Protein AF-0000000080630947 (afdb_homodimer)

Organism: NCBI:txid1064539

Structure (mmCIF, N/CA/C/O backbone):
data_AF-0000000080630947-model_v1
#
loop_
_entity.id
_entity.type
_entity.pdbx_description
1 polymer 'Anti-sigma factor antagonist'
#
loop_
_atom_site.group_PDB
_atom_site.id
_atom_site.type_symbol
_atom_site.label_atom_id
_atom_site.label_alt_id
_atom_site.label_comp_id
_atom_site.label_asym_id
_atom_site.label_entity_id
_atom_site.label_seq_id
_atom_site.pdbx_PDB_ins_code
_atom_site.Cartn_x
_atom_site.Cartn_y
_atom_site.Cartn_z
_atom_site.occupancy
_atom_site.B_iso_or_equiv
_atom_site.auth_seq_id
_atom_site.auth_comp_id
_atom_site.auth_asym_id
_atom_site.auth_atom_id
_atom_site.pdbx_PDB_model_num
ATOM 1 N N . MET A 1 1 ? 9.281 -3.395 -15.312 1 88.25 1 MET A N 1
ATOM 2 C CA . MET A 1 1 ? 9.695 -4.449 -14.391 1 88.25 1 MET A CA 1
ATOM 3 C C . MET A 1 1 ? 9.789 -5.793 -15.102 1 88.25 1 MET A C 1
ATOM 5 O O . MET A 1 1 ? 8.938 -6.117 -15.938 1 88.25 1 MET A O 1
ATOM 9 N N . ASP A 1 2 ? 10.969 -6.527 -14.93 1 93.5 2 ASP A N 1
ATOM 10 C CA . ASP A 1 2 ? 11.102 -7.902 -15.398 1 93.5 2 ASP A CA 1
ATOM 11 C C . ASP A 1 2 ? 11.18 -8.875 -14.219 1 93.5 2 ASP A C 1
ATOM 13 O O . ASP A 1 2 ? 11.453 -8.469 -13.086 1 93.5 2 ASP A O 1
ATOM 17 N N . TYR A 1 3 ? 10.828 -10.039 -14.508 1 95.62 3 TYR A N 1
ATOM 18 C CA . TYR A 1 3 ? 10.906 -11 -13.406 1 95.62 3 TYR A CA 1
ATOM 19 C C . TYR A 1 3 ? 11.219 -12.398 -13.93 1 95.62 3 TYR A C 1
ATOM 21 O O . TYR A 1 3 ? 10.977 -12.703 -15.102 1 95.62 3 TYR A O 1
ATOM 29 N N . GLY A 1 4 ? 11.883 -13.211 -13.156 1 95.25 4 GLY A N 1
ATOM 30 C CA . GLY A 1 4 ? 12.133 -14.633 -13.359 1 95.25 4 GLY A CA 1
ATOM 31 C C . GLY A 1 4 ? 11.633 -15.492 -12.219 1 95.25 4 GLY A C 1
ATOM 32 O O . GLY A 1 4 ? 11.703 -15.094 -11.055 1 95.25 4 GLY A O 1
ATOM 33 N N . ILE A 1 5 ? 11.125 -16.703 -12.586 1 93.75 5 ILE A N 1
ATOM 34 C CA . ILE A 1 5 ? 10.57 -17.578 -11.57 1 93.75 5 ILE A CA 1
ATOM 35 C C . ILE A 1 5 ? 11.406 -18.859 -11.477 1 93.75 5 ILE A C 1
ATOM 37 O O . ILE A 1 5 ? 11.758 -19.453 -12.5 1 93.75 5 ILE A O 1
ATOM 41 N N . GLU A 1 6 ? 11.773 -19.141 -10.32 1 93.31 6 GLU A N 1
ATOM 42 C CA . GLU A 1 6 ? 12.477 -20.375 -10.023 1 93.31 6 GLU A CA 1
ATOM 43 C C . GLU A 1 6 ? 11.766 -21.172 -8.922 1 93.31 6 GLU A C 1
ATOM 45 O O . GLU A 1 6 ? 11.57 -20.672 -7.812 1 93.31 6 GLU A O 1
ATOM 50 N N . ASP A 1 7 ? 11.352 -22.344 -9.297 1 89.69 7 ASP A N 1
ATOM 51 C CA . ASP A 1 7 ? 10.742 -23.219 -8.297 1 89.69 7 ASP A CA 1
ATOM 52 C C . ASP A 1 7 ? 11.805 -23.984 -7.52 1 89.69 7 ASP A C 1
ATOM 54 O O . ASP A 1 7 ? 12.664 -24.641 -8.109 1 89.69 7 ASP A O 1
ATOM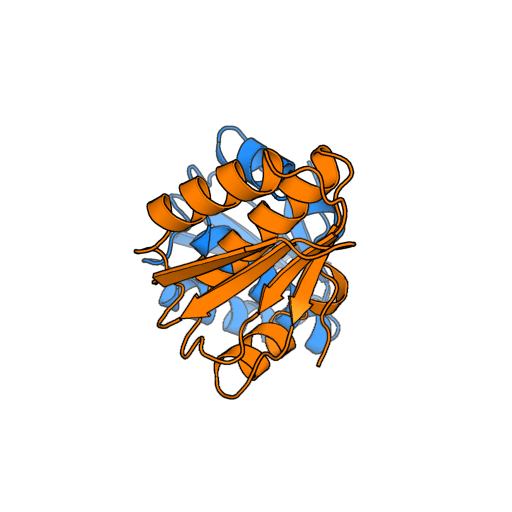 58 N N . LYS A 1 8 ? 11.781 -23.75 -6.238 1 86.69 8 LYS A N 1
ATOM 59 C CA . LYS A 1 8 ? 12.664 -24.5 -5.359 1 86.69 8 LYS A CA 1
ATOM 60 C C . LYS A 1 8 ? 11.891 -25.547 -4.559 1 86.69 8 LYS A C 1
ATOM 62 O O . LYS A 1 8 ? 10.68 -25.688 -4.727 1 86.69 8 LYS A O 1
ATOM 67 N N . GLU A 1 9 ? 12.531 -26.344 -3.857 1 81.25 9 GLU A N 1
ATOM 68 C CA . GLU A 1 9 ? 11.898 -27.453 -3.168 1 81.25 9 GLU A CA 1
ATOM 69 C C . GLU A 1 9 ? 10.797 -26.984 -2.229 1 81.25 9 GLU A C 1
ATOM 71 O O . GLU A 1 9 ? 9.672 -27.484 -2.275 1 81.25 9 GLU A O 1
ATOM 76 N N . GLN A 1 10 ? 11.078 -26.031 -1.495 1 88.12 10 GLN A N 1
ATOM 77 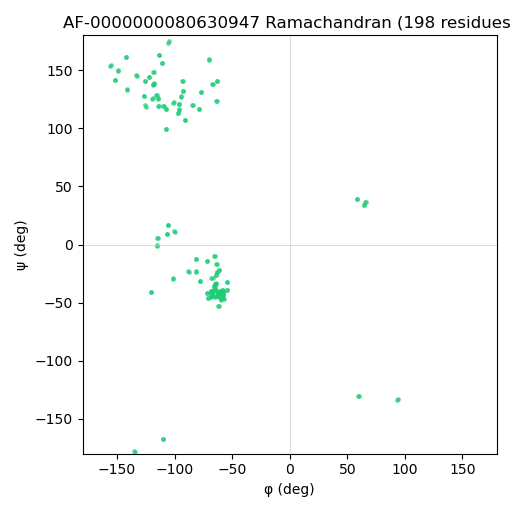C CA . GLN A 1 10 ? 10.125 -25.672 -0.455 1 88.12 10 GLN A CA 1
ATOM 78 C C . GLN A 1 10 ? 9.555 -24.281 -0.698 1 88.12 10 GLN A C 1
ATOM 80 O O . GLN A 1 10 ? 8.656 -23.828 0.021 1 88.12 10 GLN A O 1
ATOM 85 N N . GLU A 1 11 ? 10.047 -23.641 -1.808 1 94.31 11 GLU A N 1
ATOM 86 C CA . GLU A 1 11 ? 9.555 -22.297 -2.055 1 94.31 11 GLU A CA 1
ATOM 87 C C . GLU A 1 11 ? 9.672 -21.922 -3.531 1 94.31 11 GLU A C 1
ATOM 89 O O . GLU A 1 11 ? 10.43 -22.562 -4.273 1 94.31 11 GLU A O 1
ATOM 94 N N . THR A 1 12 ? 8.875 -21.047 -4.02 1 95.69 12 THR A N 1
ATOM 95 C CA . THR A 1 12 ? 9.016 -20.422 -5.332 1 95.69 12 THR A CA 1
ATOM 96 C C . THR A 1 12 ? 9.711 -19.078 -5.219 1 95.69 12 THR A C 1
ATOM 98 O O . THR A 1 12 ? 9.289 -18.219 -4.445 1 95.69 12 THR A O 1
ATOM 101 N N . LEU A 1 13 ? 10.805 -19 -5.906 1 96.62 13 LEU A N 1
ATOM 102 C CA . LEU A 1 13 ? 11.602 -17.766 -5.898 1 96.62 13 LEU A CA 1
ATOM 103 C C . LEU A 1 13 ? 11.344 -16.953 -7.164 1 96.62 13 LEU A C 1
ATOM 105 O O . LEU A 1 13 ? 11.523 -17.453 -8.273 1 96.62 13 LEU A O 1
ATOM 109 N N . VAL A 1 14 ? 10.898 -15.703 -6.949 1 96.88 14 VAL A N 1
ATOM 110 C CA . VAL A 1 14 ? 10.688 -14.789 -8.062 1 96.88 14 VAL A CA 1
ATOM 111 C C . VAL A 1 14 ? 11.672 -13.625 -7.973 1 96.88 14 VAL A C 1
ATOM 113 O O . VAL A 1 14 ? 11.641 -12.852 -7.004 1 96.88 14 VAL A O 1
ATOM 116 N N . ARG A 1 15 ? 12.484 -13.508 -8.984 1 97.06 15 ARG A N 1
ATOM 117 C CA . ARG A 1 15 ? 13.453 -12.414 -8.992 1 97.06 15 ARG A CA 1
ATOM 118 C C . ARG A 1 15 ? 12.93 -11.227 -9.781 1 97.06 15 ARG A C 1
ATOM 120 O O . ARG A 1 15 ? 12.695 -11.328 -10.992 1 97.06 15 ARG A O 1
ATOM 127 N N . LEU A 1 16 ? 12.75 -10.086 -9.031 1 97.44 16 LEU A N 1
ATOM 128 C CA . LEU A 1 16 ? 12.297 -8.859 -9.688 1 97.44 16 LEU A CA 1
ATOM 129 C C . LEU A 1 16 ? 13.484 -7.988 -10.086 1 97.44 16 LEU A C 1
ATOM 131 O O . LEU A 1 16 ? 14.445 -7.859 -9.328 1 97.44 16 LEU A O 1
ATOM 135 N N . ARG A 1 17 ? 13.352 -7.398 -11.273 1 96.94 17 ARG A N 1
ATOM 136 C CA . ARG A 1 17 ? 14.406 -6.52 -11.773 1 96.94 17 ARG A CA 1
ATOM 137 C C . ARG A 1 17 ? 13.82 -5.219 -12.312 1 96.94 17 ARG A C 1
ATOM 139 O O . ARG A 1 17 ? 12.719 -5.203 -12.852 1 96.94 17 ARG A O 1
ATOM 146 N N . GLY A 1 18 ? 14.578 -4.168 -12.109 1 97.12 18 GLY A N 1
ATOM 147 C CA . GLY A 1 18 ? 14.172 -2.883 -12.664 1 97.12 18 GLY A CA 1
ATOM 148 C C . GLY A 1 18 ? 13.383 -2.033 -11.68 1 97.12 18 GLY A C 1
ATOM 149 O O . GLY A 1 18 ? 13.828 -1.794 -10.562 1 97.12 18 GLY A O 1
ATOM 150 N N . ARG A 1 19 ? 12.258 -1.482 -12.203 1 97.06 19 ARG A N 1
ATOM 151 C CA . ARG A 1 19 ? 11.438 -0.572 -11.406 1 97.06 19 ARG A CA 1
ATOM 152 C C . ARG A 1 19 ? 10.031 -1.119 -11.219 1 97.06 19 ARG A C 1
ATOM 154 O O . ARG A 1 19 ? 9.453 -1.698 -12.148 1 97.06 19 ARG A O 1
ATOM 161 N N . LEU A 1 20 ? 9.477 -1.001 -10.031 1 97.06 20 LEU A N 1
ATOM 162 C CA . LEU A 1 20 ? 8.102 -1.387 -9.734 1 97.06 20 LEU A CA 1
ATOM 163 C C . LEU A 1 20 ? 7.227 -0.157 -9.531 1 97.06 20 LEU A C 1
ATOM 165 O O . LEU A 1 20 ? 7.254 0.458 -8.461 1 97.06 20 LEU A O 1
ATOM 169 N N . THR A 1 21 ? 6.496 0.206 -10.562 1 94.75 21 THR A N 1
ATOM 170 C CA . THR A 1 21 ? 5.664 1.403 -10.594 1 94.75 21 THR A CA 1
ATOM 171 C C . THR A 1 21 ? 4.285 1.088 -11.172 1 94.75 21 THR A C 1
ATOM 173 O O . THR A 1 21 ? 3.99 -0.065 -11.492 1 94.75 21 THR A O 1
ATOM 176 N N . PHE A 1 22 ? 3.482 2.043 -11.281 1 91.19 22 PHE A N 1
ATOM 177 C CA . PHE A 1 22 ? 2.141 1.888 -11.836 1 91.19 22 PHE A CA 1
ATOM 178 C C . PHE A 1 22 ? 2.193 1.25 -13.219 1 91.19 22 PHE A C 1
ATOM 180 O O . PHE A 1 22 ? 1.301 0.486 -13.586 1 91.19 22 PHE A O 1
ATOM 187 N N . ASN A 1 23 ? 3.275 1.562 -13.938 1 92.62 23 ASN A N 1
ATOM 188 C CA . ASN A 1 23 ? 3.418 1.049 -15.297 1 92.62 23 ASN A CA 1
ATOM 189 C C . ASN A 1 23 ? 3.557 -0.471 -15.305 1 92.62 23 ASN A C 1
ATOM 191 O O . ASN A 1 23 ? 3.422 -1.102 -16.359 1 92.62 23 ASN A O 1
ATOM 195 N N . ASP A 1 24 ? 3.734 -1.099 -14.18 1 94.69 24 ASP A N 1
ATOM 196 C CA . ASP A 1 24 ? 3.994 -2.533 -14.094 1 94.69 24 ASP A CA 1
ATOM 197 C C . ASP A 1 24 ? 2.766 -3.281 -13.578 1 94.69 24 ASP A C 1
ATOM 199 O O . ASP A 1 24 ? 2.838 -4.477 -13.289 1 94.69 24 ASP A O 1
ATOM 203 N N . HIS A 1 25 ? 1.708 -2.637 -13.477 1 91.38 25 HIS A N 1
ATOM 204 C CA . HIS A 1 25 ? 0.514 -3.199 -12.859 1 91.38 25 HIS A CA 1
ATOM 205 C C . HIS A 1 25 ? 0.063 -4.465 -13.578 1 91.38 25 HIS A C 1
ATOM 207 O O . HIS A 1 25 ? -0.289 -5.457 -12.938 1 91.38 25 HIS A O 1
ATOM 213 N N . ALA A 1 26 ? 0.064 -4.453 -14.883 1 92.81 26 ALA A N 1
ATOM 214 C CA . ALA A 1 26 ? -0.367 -5.625 -15.648 1 92.81 26 ALA A CA 1
ATOM 215 C C . ALA A 1 26 ? 0.613 -6.781 -15.477 1 92.81 26 ALA A C 1
ATOM 217 O O . ALA A 1 26 ? 0.202 -7.93 -15.297 1 92.81 26 ALA A O 1
ATOM 218 N N . LYS A 1 27 ? 1.831 -6.488 -15.516 1 94.12 27 LYS A N 1
ATOM 219 C CA . LYS A 1 27 ? 2.861 -7.508 -15.344 1 94.12 27 LYS A CA 1
ATOM 220 C C . LYS A 1 27 ? 2.811 -8.125 -13.945 1 94.12 27 LYS A C 1
ATOM 222 O O . LYS A 1 27 ? 2.988 -9.328 -13.789 1 94.12 27 LYS A O 1
ATOM 227 N N . LEU A 1 28 ? 2.57 -7.312 -12.992 1 92.25 28 LEU A N 1
ATOM 228 C CA . LEU A 1 28 ? 2.496 -7.812 -11.617 1 92.25 28 LEU A CA 1
ATOM 229 C C . LEU A 1 28 ? 1.282 -8.719 -11.438 1 92.25 28 LEU A C 1
ATOM 231 O O . LEU A 1 28 ? 1.363 -9.742 -10.758 1 92.25 28 LEU A O 1
ATOM 235 N N . ARG A 1 29 ? 0.243 -8.312 -12.039 1 91.62 29 ARG A N 1
ATOM 236 C CA . ARG A 1 29 ? -0.949 -9.156 -11.984 1 91.62 29 ARG A CA 1
ATOM 237 C C . ARG A 1 29 ? -0.684 -10.523 -12.586 1 91.62 29 ARG A C 1
ATOM 239 O O . ARG A 1 29 ? -1.1 -11.547 -12.031 1 91.62 29 ARG A O 1
ATOM 246 N N . ALA A 1 30 ? -0.067 -10.516 -13.742 1 94.12 30 ALA A N 1
ATOM 247 C CA . ALA A 1 30 ? 0.307 -11.773 -14.367 1 94.12 30 ALA A CA 1
ATOM 248 C C . ALA A 1 30 ? 1.218 -12.594 -13.461 1 94.12 30 ALA A C 1
ATOM 250 O O . ALA A 1 30 ? 1.047 -13.812 -13.328 1 94.12 30 ALA A O 1
ATOM 251 N N . LEU A 1 31 ? 2.115 -11.984 -12.781 1 94.06 31 LEU A N 1
ATOM 252 C CA . LEU A 1 31 ? 3.035 -12.641 -11.859 1 94.06 31 LEU A CA 1
ATOM 253 C C . LEU A 1 31 ? 2.283 -13.242 -10.68 1 94.06 31 LEU A C 1
ATOM 255 O O . LEU A 1 31 ? 2.537 -14.391 -10.305 1 94.06 31 LEU A O 1
ATOM 259 N N . ILE A 1 32 ? 1.393 -12.516 -10.148 1 94 32 ILE A N 1
ATOM 260 C CA . ILE A 1 32 ? 0.604 -12.992 -9.016 1 94 32 ILE A CA 1
ATOM 261 C C . ILE A 1 32 ? -0.179 -14.242 -9.422 1 94 32 ILE A C 1
ATOM 263 O O . ILE A 1 32 ? -0.235 -15.219 -8.672 1 94 32 ILE A O 1
ATOM 267 N N . ARG A 1 33 ? -0.721 -14.164 -10.586 1 94.06 33 ARG A N 1
ATOM 268 C CA . ARG A 1 33 ? -1.461 -15.32 -11.078 1 94.06 33 ARG A CA 1
ATOM 269 C C . ARG A 1 33 ? -0.561 -16.547 -11.172 1 94.06 33 ARG A C 1
ATOM 271 O O . ARG A 1 33 ? -0.958 -17.656 -10.781 1 94.06 33 ARG A O 1
ATOM 278 N N . GLU A 1 34 ? 0.59 -16.359 -11.695 1 94 34 GLU A N 1
ATOM 279 C CA . GLU A 1 34 ? 1.552 -17.453 -11.805 1 94 34 GLU A CA 1
ATOM 280 C C . GLU A 1 34 ? 1.94 -17.984 -10.43 1 94 34 GLU A C 1
ATOM 282 O O . GLU A 1 34 ? 2.047 -19.203 -10.242 1 94 34 GLU A O 1
ATOM 287 N N . MET A 1 35 ? 2.133 -17.141 -9.484 1 93.12 35 MET A N 1
ATOM 288 C CA . MET A 1 35 ? 2.5 -17.531 -8.125 1 93.12 35 MET A CA 1
ATOM 289 C C . MET A 1 35 ? 1.383 -18.328 -7.465 1 93.12 35 MET A C 1
ATOM 291 O O . MET A 1 35 ? 1.647 -19.266 -6.703 1 93.12 35 MET A O 1
ATOM 295 N N . LEU A 1 36 ? 0.206 -17.953 -7.758 1 93.38 36 LEU A N 1
ATOM 296 C CA . LEU A 1 36 ? -0.95 -18.641 -7.191 1 93.38 36 LEU A CA 1
ATOM 297 C C . LEU A 1 36 ? -1.07 -20.047 -7.746 1 93.38 36 LEU A C 1
ATOM 299 O O . LEU A 1 36 ? -1.574 -20.953 -7.066 1 93.38 36 LEU A O 1
ATOM 303 N N . GLN A 1 37 ? -0.593 -20.203 -8.945 1 92.12 37 GLN A N 1
ATOM 304 C CA . GLN A 1 37 ? -0.72 -21.5 -9.617 1 92.12 37 GLN A CA 1
ATOM 305 C C . GLN A 1 37 ? 0.368 -22.469 -9.164 1 92.12 37 GLN A C 1
ATOM 307 O O . GLN A 1 37 ? 0.21 -23.688 -9.281 1 92.12 37 GLN A O 1
ATOM 312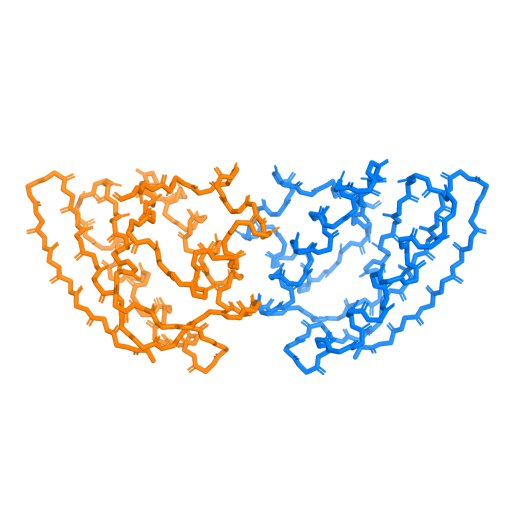 N N . ASN A 1 38 ? 1.44 -21.906 -8.68 1 89.56 38 ASN A N 1
ATOM 313 C CA . ASN A 1 38 ? 2.527 -22.766 -8.219 1 89.56 38 ASN A CA 1
ATOM 314 C C . ASN A 1 38 ? 2.15 -23.5 -6.945 1 89.56 38 ASN A C 1
ATOM 316 O O . ASN A 1 38 ? 1.263 -23.078 -6.207 1 89.56 38 ASN A O 1
ATOM 320 N N . LYS A 1 39 ? 2.803 -24.609 -6.598 1 87.88 39 LYS A N 1
ATOM 321 C CA . LYS A 1 39 ? 2.4 -25.484 -5.5 1 87.88 39 LYS A CA 1
ATOM 322 C C . LYS A 1 39 ? 3.025 -25.031 -4.184 1 87.88 39 LYS A C 1
ATOM 324 O O . LYS A 1 39 ? 2.49 -25.312 -3.107 1 87.88 39 LYS A O 1
ATOM 329 N N . ALA A 1 40 ? 4.062 -24.344 -4.285 1 92.81 40 ALA A N 1
ATOM 330 C CA . ALA A 1 40 ? 4.793 -23.984 -3.074 1 92.81 40 ALA A CA 1
ATOM 331 C C . ALA A 1 40 ? 3.979 -23.016 -2.211 1 92.81 40 ALA A C 1
ATOM 333 O O . ALA A 1 40 ? 3.33 -22.109 -2.727 1 92.81 40 ALA A O 1
ATOM 334 N N . LYS A 1 41 ? 3.973 -23.188 -0.975 1 94.75 41 LYS A N 1
ATOM 335 C CA . LYS A 1 41 ? 3.264 -22.328 -0.039 1 94.75 41 LYS A CA 1
ATOM 336 C C . LYS A 1 41 ? 4.031 -21.031 0.203 1 94.75 41 LYS A C 1
ATOM 338 O O . LYS A 1 41 ? 3.43 -19.969 0.401 1 94.75 41 LYS A O 1
ATOM 343 N N . ARG A 1 42 ? 5.289 -21.219 0.106 1 96.81 42 ARG A N 1
ATOM 344 C CA . ARG A 1 42 ? 6.156 -20.078 0.339 1 96.81 42 ARG A CA 1
ATOM 345 C C . ARG A 1 42 ? 6.57 -19.422 -0.978 1 96.81 42 ARG A C 1
ATOM 347 O O . ARG A 1 42 ? 7.27 -20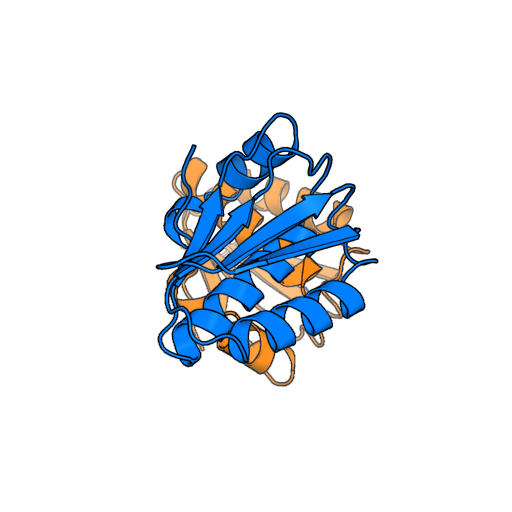.047 -1.785 1 96.81 42 ARG A O 1
ATOM 354 N N . GLN A 1 43 ? 6.086 -18.188 -1.191 1 97.12 43 GLN A N 1
ATOM 355 C CA . GLN A 1 43 ? 6.41 -17.406 -2.379 1 97.12 43 GLN A CA 1
ATOM 356 C C . GLN A 1 43 ? 7.363 -16.266 -2.041 1 97.12 43 GLN A C 1
ATOM 358 O O . GLN A 1 43 ? 6.996 -15.328 -1.331 1 97.12 43 GLN A O 1
ATOM 363 N N . VAL A 1 44 ? 8.594 -16.344 -2.652 1 97.44 44 VAL A N 1
ATOM 364 C CA . VAL A 1 44 ? 9.633 -15.375 -2.301 1 97.44 44 VAL A CA 1
ATOM 365 C C . VAL A 1 44 ? 9.867 -14.422 -3.471 1 97.44 44 VAL A C 1
ATOM 367 O O . VAL A 1 44 ? 10.156 -14.859 -4.59 1 97.44 44 VAL A O 1
ATOM 370 N N . LEU A 1 45 ? 9.625 -13.133 -3.186 1 97.81 45 LEU A N 1
ATOM 371 C CA . LEU A 1 45 ? 10.055 -12.102 -4.121 1 97.81 45 LEU A CA 1
ATOM 372 C C . LEU A 1 45 ? 11.453 -11.602 -3.783 1 97.81 45 LEU A C 1
ATOM 374 O O . LEU A 1 45 ? 11.648 -10.93 -2.768 1 97.81 45 LEU A O 1
ATOM 378 N N . ASP A 1 46 ? 12.375 -12.023 -4.633 1 97.94 46 ASP A N 1
ATOM 379 C CA . ASP A 1 46 ? 13.734 -11.523 -4.496 1 97.94 46 ASP A CA 1
ATOM 380 C C . ASP A 1 46 ? 13.875 -10.125 -5.082 1 97.94 46 ASP A C 1
ATOM 382 O O . ASP A 1 46 ? 13.742 -9.938 -6.293 1 97.94 46 ASP A O 1
ATOM 386 N N . LEU A 1 47 ? 14.211 -9.094 -4.219 1 98.12 47 LEU A N 1
ATOM 387 C CA . LEU A 1 47 ? 14.242 -7.688 -4.613 1 98.12 47 LEU A CA 1
ATOM 388 C C . LEU A 1 47 ? 15.68 -7.195 -4.762 1 98.12 47 LEU A C 1
ATOM 390 O O . LEU A 1 47 ? 15.93 -5.988 -4.797 1 98.12 47 LEU A O 1
ATOM 394 N N . SER A 1 48 ? 16.625 -8.133 -4.859 1 97.25 48 SER A N 1
ATOM 395 C CA . SER A 1 48 ? 18.047 -7.793 -4.867 1 97.25 48 SER A CA 1
ATOM 396 C C . SER A 1 48 ? 18.406 -6.965 -6.098 1 97.25 48 SER A C 1
ATOM 398 O O . SER A 1 48 ? 19.359 -6.18 -6.066 1 97.25 48 SER A O 1
ATOM 400 N N . THR A 1 49 ? 17.656 -7.125 -7.152 1 97.06 49 THR A N 1
ATOM 401 C CA . THR A 1 49 ? 18 -6.441 -8.398 1 97.06 49 THR A CA 1
ATOM 402 C C . THR A 1 49 ? 16.922 -5.414 -8.758 1 97.06 49 THR A C 1
ATOM 404 O O . THR A 1 49 ? 16.906 -4.883 -9.867 1 97.06 49 THR A O 1
ATOM 407 N N . LEU A 1 50 ? 15.945 -5.238 -7.859 1 97.75 50 LEU A N 1
ATOM 408 C CA . LEU A 1 50 ? 14.969 -4.168 -8.047 1 97.75 50 LEU A CA 1
ATOM 409 C C . LEU A 1 50 ? 15.57 -2.814 -7.68 1 97.75 50 LEU A C 1
ATOM 411 O O . LEU A 1 50 ? 16.125 -2.65 -6.59 1 97.75 50 LEU A O 1
ATOM 415 N N . GLU A 1 51 ? 15.422 -1.844 -8.516 1 97.75 51 GLU A N 1
ATOM 416 C CA . GLU A 1 51 ? 16.141 -0.583 -8.367 1 97.75 51 GLU A CA 1
ATOM 417 C C . GLU A 1 51 ? 15.25 0.501 -7.777 1 97.75 51 GLU A C 1
ATOM 419 O O . GLU A 1 51 ? 15.734 1.452 -7.164 1 97.75 51 GLU A O 1
ATOM 424 N N . PHE A 1 52 ? 14 0.326 -8.078 1 97.62 52 PHE A N 1
ATOM 425 C CA . PHE A 1 52 ? 13.109 1.415 -7.699 1 97.62 52 PHE A CA 1
ATOM 426 C C . PHE A 1 52 ? 11.703 0.896 -7.43 1 97.62 52 PHE A C 1
ATOM 428 O O . PHE A 1 52 ? 11.234 -0.011 -8.117 1 97.62 52 PHE A O 1
ATOM 435 N N . VAL A 1 53 ? 10.992 1.487 -6.344 1 97.06 53 VAL A N 1
ATOM 436 C CA . VAL A 1 53 ? 9.586 1.245 -6.047 1 97.06 53 VAL A CA 1
ATOM 437 C C . VAL A 1 53 ? 8.93 2.541 -5.586 1 97.06 53 VAL A C 1
ATOM 439 O O . VAL A 1 53 ? 9.516 3.312 -4.824 1 97.06 53 VAL A O 1
ATOM 442 N N . ASP A 1 54 ? 7.77 2.863 -6.121 1 94.5 54 ASP A N 1
ATOM 443 C CA . ASP A 1 54 ? 7.016 4.027 -5.668 1 94.5 54 ASP A CA 1
ATOM 444 C C . ASP A 1 54 ? 5.754 3.604 -4.918 1 94.5 54 ASP A C 1
ATOM 446 O O . ASP A 1 54 ? 5.648 2.463 -4.461 1 94.5 54 ASP A O 1
ATOM 450 N N . SER A 1 55 ? 4.914 4.5 -4.691 1 93.25 55 SER A N 1
ATOM 451 C CA . SER A 1 55 ? 3.695 4.203 -3.947 1 93.25 55 SER A CA 1
ATOM 452 C C . SER A 1 55 ? 2.859 3.141 -4.652 1 93.25 55 SER A C 1
ATOM 454 O O . SER A 1 55 ? 2.234 2.303 -4 1 93.25 55 SER A O 1
ATOM 456 N N . ALA A 1 56 ? 2.779 3.225 -5.988 1 94.25 56 ALA A N 1
ATOM 457 C CA . ALA A 1 56 ? 2.059 2.193 -6.73 1 94.25 56 ALA A CA 1
ATOM 458 C C . ALA A 1 56 ? 2.654 0.812 -6.469 1 94.25 56 ALA A C 1
ATOM 460 O O . ALA A 1 56 ? 1.921 -0.161 -6.277 1 94.25 56 ALA A O 1
ATOM 461 N N . GLY A 1 57 ? 3.982 0.76 -6.457 1 96.31 57 GLY A N 1
ATOM 462 C CA . GLY A 1 57 ? 4.668 -0.488 -6.16 1 96.31 57 GLY A CA 1
ATOM 463 C C . GLY A 1 57 ? 4.332 -1.042 -4.789 1 96.31 57 GLY A C 1
ATOM 464 O O . GLY A 1 57 ? 4.09 -2.242 -4.641 1 96.31 57 GLY A O 1
ATOM 465 N N . ILE A 1 58 ? 4.262 -0.197 -3.869 1 95.62 58 ILE A N 1
ATOM 466 C CA . ILE A 1 58 ? 3.898 -0.589 -2.512 1 95.62 58 ILE A CA 1
ATOM 467 C C . ILE A 1 58 ? 2.488 -1.177 -2.506 1 95.62 58 ILE A C 1
ATOM 469 O O . ILE A 1 58 ? 2.26 -2.254 -1.952 1 95.62 58 ILE A O 1
ATOM 473 N N . GLY A 1 59 ? 1.6 -0.443 -3.049 1 95.5 59 GLY A N 1
ATOM 474 C CA . GLY A 1 59 ? 0.233 -0.931 -3.148 1 95.5 59 GLY A CA 1
ATOM 475 C C . GLY A 1 59 ? 0.129 -2.277 -3.842 1 95.5 59 GLY A C 1
ATOM 476 O O . GLY A 1 59 ? -0.638 -3.143 -3.414 1 95.5 59 GLY A O 1
ATOM 477 N N . MET A 1 60 ? 0.898 -2.475 -4.844 1 94.69 60 MET A N 1
ATOM 478 C CA . MET A 1 60 ? 0.893 -3.725 -5.598 1 94.69 60 MET A CA 1
ATOM 479 C C . MET A 1 60 ? 1.444 -4.871 -4.758 1 94.69 60 MET A C 1
ATOM 481 O O . MET A 1 60 ? 0.906 -5.98 -4.785 1 94.69 60 MET A O 1
ATOM 485 N N . LEU A 1 61 ? 2.494 -4.621 -3.979 1 96.25 61 LEU A N 1
ATOM 486 C CA . LEU A 1 61 ? 3.062 -5.641 -3.105 1 96.25 61 LEU A CA 1
ATOM 487 C C . LEU A 1 61 ? 2.072 -6.035 -2.014 1 96.25 61 LEU A C 1
ATOM 489 O O . LEU A 1 61 ? 1.987 -7.207 -1.643 1 96.25 61 LEU A O 1
ATOM 493 N N . LEU A 1 62 ? 1.361 -5.066 -1.598 1 94.31 62 LEU A N 1
ATOM 494 C CA . LEU A 1 62 ? 0.343 -5.332 -0.588 1 94.31 62 LEU A CA 1
ATOM 495 C C . LEU A 1 62 ? -0.773 -6.203 -1.158 1 94.31 62 LEU A C 1
ATOM 497 O O . LEU A 1 62 ? -1.236 -7.137 -0.5 1 94.31 62 LEU A O 1
ATOM 501 N N . ILE A 1 63 ? -1.188 -5.91 -2.277 1 92.5 63 ILE A N 1
ATOM 502 C CA . ILE A 1 63 ? -2.221 -6.695 -2.941 1 92.5 63 ILE A CA 1
ATOM 503 C C . ILE A 1 63 ? -1.716 -8.117 -3.18 1 92.5 63 ILE A C 1
ATOM 505 O O . ILE A 1 63 ? -2.439 -9.086 -2.947 1 92.5 63 ILE A O 1
ATOM 509 N N . ALA A 1 64 ? -0.514 -8.234 -3.598 1 95.31 64 ALA A N 1
ATOM 510 C CA . ALA A 1 64 ? 0.09 -9.547 -3.787 1 95.31 64 ALA A CA 1
ATOM 511 C C . ALA A 1 64 ? 0.08 -10.352 -2.488 1 95.31 64 ALA A C 1
ATOM 513 O O . ALA A 1 64 ? -0.253 -11.539 -2.488 1 95.31 64 ALA A O 1
ATOM 514 N N . ARG A 1 65 ? 0.468 -9.695 -1.456 1 95.88 65 ARG A N 1
ATOM 515 C CA . ARG A 1 65 ? 0.474 -10.352 -0.15 1 95.88 65 ARG A CA 1
ATOM 516 C C . ARG A 1 65 ? -0.917 -10.852 0.216 1 95.88 65 ARG A C 1
ATOM 518 O O . ARG A 1 65 ? -1.07 -11.984 0.682 1 95.88 65 ARG A O 1
ATOM 525 N N . GLU A 1 66 ? -1.898 -10.086 -0.065 1 93.69 66 GLU A N 1
ATOM 526 C CA . GLU A 1 66 ? -3.264 -10.445 0.3 1 93.69 66 GLU A CA 1
ATOM 527 C C . GLU A 1 66 ? -3.779 -11.594 -0.566 1 93.69 66 GLU A C 1
ATOM 529 O O . GLU A 1 66 ? -4.449 -12.5 -0.069 1 93.69 66 GLU A O 1
ATOM 534 N N . GLU A 1 67 ? -3.488 -11.516 -1.768 1 93.25 67 GLU A N 1
ATOM 535 C CA . GLU A 1 67 ? -3.887 -12.594 -2.662 1 93.25 67 GLU A CA 1
ATOM 536 C C . GLU A 1 67 ? -3.238 -13.914 -2.254 1 93.25 67 GLU A C 1
ATOM 538 O O . GLU A 1 67 ? -3.883 -14.969 -2.287 1 93.25 67 GLU A O 1
ATOM 543 N N . MET A 1 68 ? -2.004 -13.883 -1.903 1 95.62 68 MET A N 1
ATOM 544 C CA . MET A 1 68 ? -1.316 -15.086 -1.438 1 95.62 68 MET A CA 1
ATOM 545 C C . MET A 1 68 ? -1.952 -15.617 -0.158 1 95.62 68 MET A C 1
ATOM 547 O O . MET A 1 68 ? -2.197 -16.812 -0.033 1 95.62 68 MET A O 1
ATOM 551 N N . ALA A 1 69 ? -2.217 -14.742 0.71 1 94.75 69 ALA A N 1
ATOM 552 C CA . ALA A 1 69 ? -2.826 -15.133 1.979 1 94.75 69 ALA A CA 1
ATOM 553 C C . ALA A 1 69 ? -4.18 -15.797 1.752 1 94.75 69 ALA A C 1
ATOM 555 O O . ALA A 1 69 ? -4.504 -16.797 2.395 1 94.75 69 ALA A O 1
ATOM 556 N N . ASN A 1 70 ? -4.898 -15.234 0.86 1 93.19 70 ASN A N 1
ATOM 557 C CA . ASN A 1 70 ? -6.219 -15.773 0.543 1 93.19 70 ASN A CA 1
ATOM 558 C C . ASN A 1 70 ? -6.121 -17.188 -0.04 1 93.19 70 ASN A C 1
ATOM 560 O O . ASN A 1 70 ? -7.082 -17.953 0.015 1 93.19 70 ASN A O 1
ATOM 564 N N . ALA A 1 71 ? -5.012 -17.5 -0.586 1 94.88 71 ALA A N 1
ATOM 565 C CA . ALA A 1 71 ? -4.781 -18.812 -1.169 1 94.88 71 ALA A CA 1
ATOM 566 C C . ALA A 1 71 ? -3.982 -19.703 -0.219 1 94.88 71 ALA A C 1
ATOM 568 O O . ALA A 1 71 ? -3.424 -20.719 -0.632 1 94.88 71 ALA A O 1
ATOM 569 N N . ASP A 1 72 ? -3.834 -19.266 1.064 1 96.12 72 ASP A N 1
ATOM 570 C CA . ASP A 1 72 ? -3.117 -19.984 2.111 1 96.12 72 ASP A CA 1
ATOM 571 C C . ASP A 1 72 ? -1.635 -20.109 1.773 1 96.12 72 ASP A C 1
ATOM 573 O O . ASP A 1 72 ? -1.025 -21.156 2.012 1 96.12 72 ASP A O 1
ATOM 577 N N . LYS A 1 73 ? -1.149 -19.109 1.14 1 96.5 73 LYS A N 1
ATOM 578 C CA . LYS A 1 73 ? 0.275 -19 0.836 1 96.5 73 LYS A CA 1
ATOM 579 C C . LYS A 1 73 ? 0.916 -17.844 1.578 1 96.5 73 LYS A C 1
ATOM 581 O O . LYS A 1 73 ? 0.216 -16.938 2.062 1 96.5 73 LYS A O 1
ATOM 586 N N . GLN A 1 74 ? 2.246 -17.906 1.637 1 97.12 74 GLN A N 1
ATOM 587 C CA . GLN A 1 74 ? 2.998 -16.844 2.305 1 97.12 74 GLN A CA 1
ATOM 588 C C . GLN A 1 74 ? 3.863 -16.078 1.313 1 97.12 74 GLN A C 1
ATOM 590 O O . GLN A 1 74 ? 4.609 -16.672 0.535 1 97.12 74 GLN A O 1
ATOM 595 N N . LEU A 1 75 ? 3.701 -14.805 1.295 1 97.31 75 LEU A N 1
ATOM 596 C CA . LEU A 1 75 ? 4.59 -13.945 0.521 1 97.31 75 LEU A CA 1
ATOM 597 C C . LEU A 1 75 ? 5.75 -13.445 1.381 1 97.31 75 LEU A C 1
ATOM 599 O O . LEU A 1 75 ? 5.539 -12.984 2.506 1 97.31 75 LEU A O 1
ATOM 603 N N . VAL A 1 76 ? 6.969 -13.562 0.835 1 97.88 76 VAL A N 1
ATOM 604 C CA . VAL A 1 76 ? 8.172 -13.086 1.501 1 97.88 76 VAL A CA 1
ATOM 605 C C . VAL A 1 76 ? 8.945 -12.148 0.57 1 97.88 76 VAL A C 1
ATOM 607 O O . VAL A 1 76 ? 9.125 -12.453 -0.612 1 97.88 76 VAL A O 1
ATOM 610 N N . LEU A 1 77 ? 9.242 -11 1.1 1 98.25 77 LEU A N 1
ATOM 611 C CA . LEU A 1 77 ? 10.156 -10.109 0.393 1 98.25 77 LEU A CA 1
ATOM 612 C C . LEU A 1 77 ? 11.586 -10.297 0.881 1 98.25 77 LEU A C 1
ATOM 614 O O . LEU A 1 77 ? 11.844 -10.273 2.088 1 98.25 77 LEU A O 1
ATOM 618 N N . ARG A 1 78 ? 12.445 -10.523 -0.129 1 97.88 78 ARG A N 1
ATOM 619 C CA . ARG A 1 78 ? 13.805 -10.844 0.271 1 97.88 78 ARG A CA 1
ATOM 620 C C . ARG A 1 78 ? 14.812 -9.914 -0.406 1 97.88 78 ARG A C 1
ATOM 622 O O . ARG A 1 78 ? 14.641 -9.555 -1.574 1 97.88 78 ARG A O 1
ATOM 629 N N . SER A 1 79 ? 15.859 -9.484 0.295 1 98 79 SER A N 1
ATOM 630 C CA . SER A 1 79 ? 17.078 -8.859 -0.199 1 98 79 SER A CA 1
ATOM 631 C C . SER A 1 79 ? 16.781 -7.5 -0.827 1 98 79 SER A C 1
ATOM 633 O O . SER A 1 79 ? 17.328 -7.168 -1.882 1 98 79 SER A O 1
ATOM 635 N N . ALA A 1 80 ? 15.789 -6.738 -0.211 1 97.12 80 ALA A N 1
ATOM 636 C CA . ALA A 1 80 ? 15.617 -5.355 -0.648 1 97.12 80 ALA A CA 1
ATOM 637 C C . ALA A 1 80 ? 16.859 -4.527 -0.355 1 97.12 80 ALA A C 1
ATOM 639 O O . ALA A 1 80 ? 17.5 -4.703 0.685 1 97.12 80 ALA A O 1
ATOM 640 N N . ALA A 1 81 ? 17.219 -3.648 -1.263 1 96.31 81 ALA A N 1
ATOM 641 C CA . ALA A 1 81 ? 18.406 -2.824 -1.086 1 96.31 81 ALA A CA 1
ATOM 642 C C . ALA A 1 81 ? 18.188 -1.413 -1.62 1 96.31 81 ALA A C 1
ATOM 644 O O . ALA A 1 81 ? 17.188 -1.15 -2.301 1 96.31 81 ALA A O 1
ATOM 645 N N . GLY A 1 82 ? 19.094 -0.453 -1.148 1 96.88 82 GLY A N 1
ATOM 646 C CA . GLY A 1 82 ? 19.078 0.894 -1.697 1 96.88 82 GLY A CA 1
ATOM 647 C C . GLY A 1 82 ? 17.75 1.603 -1.512 1 96.88 82 GLY A C 1
ATOM 648 O O . GLY A 1 82 ? 17.219 1.656 -0.401 1 96.88 82 GLY A O 1
ATOM 649 N N . GLN A 1 83 ? 17.281 2.15 -2.607 1 97.56 83 GLN A N 1
ATOM 650 C CA . GLN A 1 83 ? 16.062 2.943 -2.605 1 97.56 83 GLN A CA 1
ATOM 651 C C . GLN A 1 83 ? 14.852 2.086 -2.25 1 97.56 83 GLN A C 1
ATOM 653 O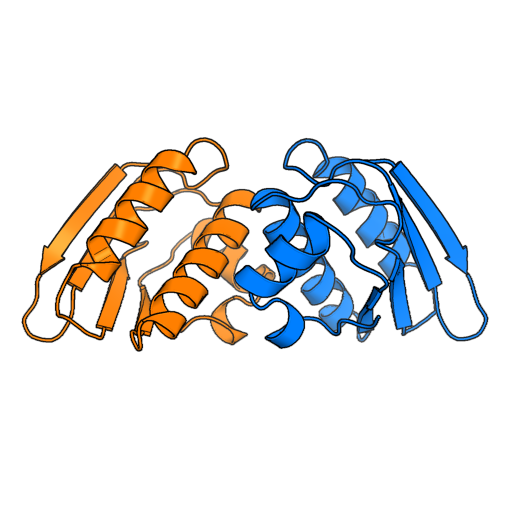 O . GLN A 1 83 ? 13.969 2.527 -1.513 1 97.56 83 GLN A O 1
ATOM 658 N N . VAL A 1 84 ? 14.867 0.853 -2.658 1 97.69 84 VAL A N 1
ATOM 659 C CA . VAL A 1 84 ? 13.758 -0.06 -2.428 1 97.69 84 VAL A CA 1
ATOM 660 C C . VAL A 1 84 ? 13.641 -0.376 -0.938 1 97.69 84 VAL A C 1
ATOM 662 O O . VAL A 1 84 ? 12.555 -0.304 -0.361 1 97.69 84 VAL A O 1
ATOM 665 N N . LYS A 1 85 ? 14.75 -0.646 -0.309 1 96.88 85 LYS A N 1
ATOM 666 C CA . LYS A 1 85 ? 14.758 -0.919 1.126 1 96.88 85 LYS A CA 1
ATOM 667 C C . LYS A 1 85 ? 14.266 0.289 1.918 1 96.88 85 LYS A C 1
ATOM 669 O O . LYS A 1 85 ? 13.492 0.144 2.865 1 96.88 85 LYS A O 1
ATOM 674 N N . ARG A 1 86 ? 14.695 1.412 1.544 1 95.19 86 ARG A N 1
ATOM 675 C CA . ARG A 1 86 ? 14.289 2.637 2.23 1 95.19 86 ARG A CA 1
ATOM 676 C C . ARG A 1 86 ? 12.781 2.84 2.148 1 95.19 86 ARG A C 1
ATOM 678 O O . ARG A 1 86 ? 12.141 3.164 3.148 1 95.19 86 ARG A O 1
ATOM 685 N N . VAL A 1 87 ? 12.234 2.598 0.988 1 94.81 87 VAL A N 1
ATOM 686 C CA . VAL A 1 87 ? 10.812 2.826 0.782 1 94.81 87 VAL A CA 1
ATOM 687 C C . VAL A 1 87 ? 10 1.809 1.586 1 94.81 87 VAL A C 1
ATOM 689 O O . VAL A 1 87 ? 9.023 2.166 2.242 1 94.81 87 VAL A O 1
ATOM 692 N N . LEU A 1 88 ? 10.43 0.582 1.588 1 95.56 88 LEU A N 1
ATOM 693 C CA . LEU A 1 88 ? 9.734 -0.457 2.34 1 95.56 88 LEU A CA 1
ATOM 694 C C . LEU A 1 88 ? 9.781 -0.167 3.836 1 95.56 88 LEU A C 1
ATOM 696 O O . LEU A 1 88 ? 8.828 -0.461 4.559 1 95.56 88 LEU A O 1
ATOM 700 N N . THR A 1 89 ? 10.883 0.429 4.27 1 93.19 89 THR A N 1
ATOM 701 C CA . THR A 1 89 ? 11.055 0.769 5.676 1 93.19 89 THR A CA 1
ATOM 702 C C . THR A 1 89 ? 10.133 1.922 6.07 1 93.19 89 THR A C 1
ATOM 704 O O . THR A 1 89 ? 9.445 1.851 7.09 1 93.19 89 THR A O 1
ATOM 707 N N . VAL A 1 90 ? 10.102 2.91 5.273 1 89.88 90 VAL A N 1
ATOM 708 C CA . VAL A 1 90 ? 9.266 4.074 5.543 1 89.88 90 VAL A CA 1
ATOM 709 C C . VAL A 1 90 ? 7.801 3.66 5.578 1 89.88 90 VAL A C 1
ATOM 711 O O . VAL A 1 90 ? 7.047 4.09 6.453 1 89.88 90 VAL A O 1
ATOM 714 N N . ALA A 1 91 ? 7.395 2.857 4.629 1 91.5 91 ALA A N 1
ATOM 715 C CA . ALA A 1 91 ? 6.012 2.395 4.547 1 91.5 91 ALA A CA 1
ATOM 716 C C . ALA A 1 91 ? 5.703 1.378 5.645 1 91.5 91 ALA A C 1
ATOM 718 O O . ALA A 1 91 ? 4.543 1.023 5.863 1 91.5 91 ALA A O 1
ATOM 719 N N . GLN A 1 92 ? 6.797 0.821 6.344 1 91.88 92 GLN A N 1
ATOM 720 C CA . GLN A 1 92 ? 6.695 -0.188 7.391 1 91.88 92 GLN A CA 1
ATOM 721 C C . GLN A 1 92 ? 6.008 -1.449 6.879 1 91.88 92 GLN A C 1
ATOM 723 O O . GLN A 1 92 ? 5.164 -2.025 7.566 1 91.88 92 GLN A O 1
ATOM 728 N N . LEU A 1 93 ? 6.336 -1.763 5.715 1 93.38 93 LEU A N 1
ATOM 729 C CA . LEU A 1 93 ? 5.73 -2.928 5.074 1 93.38 93 LEU A CA 1
ATOM 730 C C . LEU A 1 93 ? 6.062 -4.203 5.848 1 93.38 93 LEU A C 1
ATOM 732 O O . LEU A 1 93 ? 5.348 -5.203 5.73 1 93.38 93 LEU A O 1
ATOM 736 N N . ASN A 1 94 ? 7.133 -4.18 6.633 1 91.56 94 ASN A N 1
ATOM 737 C CA . ASN A 1 94 ? 7.543 -5.324 7.434 1 91.56 94 ASN A CA 1
ATOM 738 C C . ASN A 1 94 ? 6.496 -5.68 8.484 1 91.56 94 ASN A C 1
ATOM 740 O O . ASN A 1 94 ? 6.52 -6.777 9.047 1 91.56 94 ASN A O 1
ATOM 744 N N . LYS A 1 95 ? 5.633 -4.793 8.734 1 88.69 95 LYS A N 1
ATOM 745 C CA . LYS A 1 95 ? 4.562 -5.055 9.695 1 88.69 95 LYS A CA 1
ATOM 746 C C . LYS A 1 95 ? 3.43 -5.848 9.047 1 88.69 95 LYS A C 1
ATOM 748 O O . LYS A 1 95 ? 2.574 -6.398 9.742 1 88.69 95 LYS A O 1
ATOM 753 N N . ILE A 1 96 ? 3.445 -5.945 7.738 1 89.38 96 ILE A N 1
ATOM 754 C CA . ILE A 1 96 ? 2.338 -6.543 7 1 89.38 96 ILE A CA 1
ATOM 755 C C . ILE A 1 96 ? 2.84 -7.742 6.203 1 89.38 96 ILE A C 1
ATOM 757 O O . ILE A 1 96 ? 2.16 -8.773 6.121 1 89.38 96 ILE A O 1
ATOM 761 N N . VAL A 1 97 ? 4.016 -7.547 5.633 1 94.5 97 VAL A N 1
ATOM 762 C CA . VAL A 1 97 ? 4.617 -8.57 4.789 1 94.5 97 VAL A CA 1
ATOM 763 C C . VAL A 1 97 ? 5.941 -9.031 5.395 1 94.5 97 VAL A C 1
ATOM 765 O O . VAL A 1 97 ? 6.719 -8.219 5.898 1 94.5 97 VAL A O 1
ATOM 768 N N . THR A 1 98 ? 6.176 -10.336 5.367 1 96.19 98 THR A N 1
ATOM 769 C CA . THR A 1 98 ? 7.457 -10.852 5.848 1 96.19 98 THR A CA 1
ATOM 770 C C . THR A 1 98 ? 8.602 -10.336 4.98 1 96.19 98 THR A C 1
ATOM 772 O O . THR A 1 98 ? 8.578 -10.492 3.76 1 96.19 98 THR A O 1
ATOM 775 N N . ILE A 1 99 ? 9.523 -9.695 5.613 1 96.06 99 ILE A N 1
ATOM 776 C CA . ILE A 1 99 ? 10.695 -9.188 4.906 1 96.06 99 ILE A CA 1
ATOM 777 C C . ILE A 1 99 ? 11.961 -9.828 5.48 1 96.06 99 ILE A C 1
ATOM 779 O O . ILE A 1 99 ? 12.148 -9.859 6.699 1 96.06 99 ILE A O 1
ATOM 783 N N . GLU A 1 100 ? 12.688 -10.398 4.59 1 93.94 100 GLU A N 1
ATOM 784 C CA . GLU A 1 100 ? 13.945 -11.055 4.949 1 93.94 100 GLU A CA 1
ATOM 785 C C . GLU A 1 100 ? 15.133 -10.391 4.25 1 93.94 100 GLU A C 1
ATOM 787 O O . GLU A 1 100 ? 14.984 -9.844 3.156 1 93.94 100 GLU A O 1
ATOM 792 N N . ASP A 1 101 ? 16.266 -10.406 4.906 1 87.31 101 ASP A N 1
ATOM 793 C CA . ASP A 1 101 ? 17.484 -9.883 4.301 1 87.31 101 ASP A CA 1
ATOM 794 C C . ASP A 1 101 ? 18.031 -10.836 3.238 1 87.31 101 ASP A C 1
ATOM 796 O O . ASP A 1 101 ? 17.828 -12.055 3.324 1 87.31 101 ASP A O 1
ATOM 800 N N . MET B 1 1 ? -7.406 14.586 -7.367 1 88.25 1 MET B N 1
ATOM 801 C CA . MET B 1 1 ? -7.965 14.492 -6.023 1 88.25 1 MET B CA 1
ATOM 802 C C . MET B 1 1 ? -8.055 15.867 -5.371 1 88.25 1 MET B C 1
ATOM 804 O O . MET B 1 1 ? -7.141 16.688 -5.508 1 88.25 1 MET B O 1
ATOM 808 N N . ASP B 1 2 ? -9.281 16.234 -4.793 1 93.5 2 ASP B N 1
ATOM 809 C CA . ASP B 1 2 ? -9.438 17.422 -3.971 1 93.5 2 ASP B CA 1
ATOM 810 C C . ASP B 1 2 ? -9.688 17.062 -2.512 1 93.5 2 ASP B C 1
ATOM 812 O O . ASP B 1 2 ? -10.062 15.922 -2.205 1 93.5 2 ASP B O 1
ATOM 816 N N . TYR B 1 3 ? -9.375 17.969 -1.708 1 95.62 3 TYR B N 1
ATOM 817 C CA . TYR B 1 3 ? -9.617 17.656 -0.304 1 95.62 3 TYR B CA 1
ATOM 818 C C . TYR B 1 3 ? -9.945 18.922 0.484 1 95.62 3 TYR B C 1
ATOM 820 O O . TYR B 1 3 ? -9.594 20.031 0.07 1 95.62 3 TYR B O 1
ATOM 828 N N . GLY B 1 4 ? -10.75 18.812 1.518 1 95.31 4 GLY B N 1
ATOM 829 C CA . GLY B 1 4 ? -11.047 19.844 2.51 1 95.31 4 GLY B CA 1
ATOM 830 C C . GLY B 1 4 ? -10.719 19.406 3.926 1 95.31 4 GLY B C 1
ATOM 831 O O . GLY B 1 4 ? -10.898 18.234 4.281 1 95.31 4 GLY B O 1
ATOM 832 N N . ILE B 1 5 ? -10.234 20.391 4.719 1 93.81 5 ILE B N 1
ATOM 833 C CA . ILE B 1 5 ? -9.836 20.062 6.086 1 93.81 5 ILE B CA 1
ATOM 834 C C . ILE B 1 5 ? -10.742 20.797 7.074 1 93.81 5 ILE B C 1
ATOM 836 O O . ILE B 1 5 ? -11.016 21.984 6.918 1 93.81 5 ILE B O 1
ATOM 840 N N . GLU B 1 6 ? -11.242 20.047 7.949 1 93.31 6 GLU B N 1
ATOM 841 C CA . GLU B 1 6 ? -12.039 20.594 9.047 1 93.31 6 GLU B CA 1
ATOM 842 C C . GLU B 1 6 ? -11.492 20.141 10.398 1 93.31 6 GLU B C 1
ATOM 844 O O . GLU B 1 6 ? -11.391 18.938 10.664 1 93.31 6 GLU B O 1
ATOM 849 N N . ASP B 1 7 ? -11.117 21.109 11.18 1 89.75 7 ASP B N 1
ATOM 850 C CA . ASP B 1 7 ? -10.672 20.797 12.531 1 89.75 7 ASP B CA 1
ATOM 851 C C . ASP B 1 7 ? -11.852 20.688 13.492 1 89.75 7 ASP B C 1
ATOM 853 O O . ASP B 1 7 ? -12.672 21.609 13.586 1 89.75 7 ASP B O 1
ATOM 857 N N . LYS B 1 8 ? -11.945 19.516 14.047 1 86.88 8 LYS B N 1
ATOM 858 C CA . LYS B 1 8 ? -12.961 19.297 15.07 1 86.88 8 LYS B CA 1
ATOM 859 C C . LYS B 1 8 ? -12.336 19.25 16.469 1 86.88 8 LYS B C 1
ATOM 861 O O . LYS B 1 8 ? -11.125 19.422 16.609 1 86.88 8 LYS B O 1
ATOM 866 N N . GLU B 1 9 ? -13.094 19.156 17.438 1 81.62 9 GLU B N 1
ATOM 867 C CA . GLU B 1 9 ? -12.602 19.25 18.812 1 81.62 9 GLU B CA 1
ATOM 868 C C . GLU B 1 9 ? -11.57 18.156 19.094 1 81.62 9 GLU B C 1
ATOM 870 O O . GLU B 1 9 ? -10.484 18.453 19.594 1 81.62 9 GLU B O 1
ATOM 875 N N . GLN B 1 10 ? -11.859 17.016 18.75 1 88.31 10 GLN B N 1
ATOM 876 C CA . GLN B 1 10 ? -10.992 15.922 19.156 1 88.31 10 GLN B CA 1
ATOM 877 C C . GLN B 1 10 ? -10.336 15.258 17.969 1 88.31 10 GLN B C 1
ATOM 879 O O . GLN B 1 10 ? -9.5 14.367 18.125 1 88.31 10 GLN B O 1
ATOM 884 N N . GLU B 1 11 ? -10.688 15.797 16.75 1 94.31 11 GLU B N 1
ATOM 885 C CA . GLU B 1 11 ? -10.102 15.164 15.57 1 94.31 11 GLU B CA 1
ATOM 886 C C . GLU B 1 11 ? -10.039 16.141 14.391 1 94.31 11 GLU B C 1
ATOM 888 O O . GLU B 1 11 ? -10.734 17.156 14.383 1 94.31 11 GLU B O 1
ATOM 893 N N . THR B 1 12 ? -9.148 15.969 13.477 1 95.75 12 THR B N 1
ATOM 894 C CA . THR B 1 12 ? -9.109 16.656 12.195 1 95.75 12 THR B CA 1
ATOM 895 C C . THR B 1 12 ? -9.75 15.805 11.102 1 95.75 12 THR B C 1
ATOM 897 O O . THR B 1 12 ? -9.375 14.641 10.914 1 95.75 12 THR B O 1
ATOM 900 N N . LEU B 1 13 ? -10.758 16.359 10.516 1 96.62 13 LEU B N 1
ATOM 901 C CA . LEU B 1 13 ? -11.477 15.68 9.453 1 96.62 13 LEU B CA 1
ATOM 902 C C . LEU B 1 13 ? -11.055 16.203 8.086 1 96.62 13 LEU B C 1
ATOM 904 O O . LEU B 1 13 ? -11.133 17.391 7.816 1 96.62 13 LEU B O 1
ATOM 908 N N . VAL B 1 14 ? -10.555 15.258 7.25 1 96.94 14 VAL B N 1
ATOM 909 C CA . VAL B 1 14 ? -10.18 15.602 5.883 1 96.94 14 VAL B CA 1
ATOM 910 C C . VAL B 1 14 ? -11.109 14.891 4.898 1 96.94 14 VAL B C 1
ATOM 912 O O . VAL B 1 14 ? -11.141 13.656 4.848 1 96.94 14 VAL B O 1
ATOM 915 N N . ARG B 1 15 ? -11.797 15.672 4.125 1 97.06 15 ARG B N 1
ATOM 916 C CA . ARG B 1 15 ? -12.703 15.094 3.141 1 97.06 15 ARG B CA 1
ATOM 917 C C . ARG B 1 15 ? -12.039 14.992 1.774 1 97.06 15 ARG B C 1
ATOM 919 O O . ARG B 1 15 ? -11.688 16 1.171 1 97.06 15 ARG B O 1
ATOM 926 N N . LEU B 1 16 ? -11.867 13.695 1.329 1 97.44 16 LEU B N 1
ATOM 927 C CA . LEU B 1 16 ? -11.289 13.469 0.011 1 97.44 16 LEU B CA 1
ATOM 928 C C . LEU B 1 16 ? -12.375 13.344 -1.05 1 97.44 16 LEU B C 1
ATOM 930 O O . LEU B 1 16 ? -13.406 12.711 -0.812 1 97.44 16 LEU B O 1
ATOM 934 N N . ARG B 1 17 ? -12.07 13.938 -2.219 1 96.94 17 ARG B N 1
ATOM 935 C CA . ARG B 1 17 ? -13.016 13.875 -3.328 1 96.94 17 ARG B CA 1
ATOM 936 C C . ARG B 1 17 ? -12.312 13.5 -4.629 1 96.94 17 ARG B C 1
ATOM 938 O O . ARG B 1 17 ? -11.156 13.859 -4.84 1 96.94 17 ARG B O 1
ATOM 945 N N . GLY B 1 18 ? -13.039 12.766 -5.43 1 97.12 18 GLY B N 1
ATOM 946 C CA . GLY B 1 18 ? -12.508 12.422 -6.738 1 97.12 18 GLY B CA 1
ATOM 947 C C . GLY B 1 18 ? -11.789 11.086 -6.762 1 97.12 18 GLY B C 1
ATOM 948 O O . GLY B 1 18 ? -12.344 10.07 -6.348 1 97.12 18 GLY B O 1
ATOM 949 N N . ARG B 1 19 ? -10.586 11.117 -7.395 1 97.12 19 ARG B N 1
ATOM 950 C CA . ARG B 1 19 ? -9.812 9.891 -7.566 1 97.12 19 ARG B CA 1
ATOM 951 C C . ARG B 1 19 ? -8.461 9.984 -6.871 1 97.12 19 ARG B C 1
ATOM 953 O O . ARG B 1 19 ? -7.824 11.039 -6.891 1 97.12 19 ARG B O 1
ATOM 960 N N . LEU B 1 20 ? -8.039 8.945 -6.195 1 97.06 20 LEU B N 1
ATOM 961 C CA . LEU B 1 20 ? -6.723 8.859 -5.566 1 97.06 20 LEU B CA 1
ATOM 962 C C . LEU B 1 20 ? -5.812 7.906 -6.336 1 97.06 20 LEU B C 1
ATOM 964 O O . LEU B 1 20 ? -5.93 6.684 -6.203 1 97.06 20 LEU B O 1
ATOM 968 N N . THR B 1 21 ? -4.953 8.477 -7.152 1 94.81 21 THR B N 1
ATOM 969 C CA . THR B 1 21 ? -4.062 7.742 -8.039 1 94.81 21 THR B CA 1
ATOM 970 C C . THR B 1 21 ? -2.648 8.312 -7.988 1 94.81 21 THR B C 1
ATOM 972 O O . THR B 1 21 ? -2.375 9.234 -7.211 1 94.81 21 THR B O 1
ATOM 975 N N . PHE B 1 22 ? -1.788 7.785 -8.742 1 91.19 22 PHE B N 1
ATOM 976 C CA . PHE B 1 22 ? -0.404 8.234 -8.805 1 91.19 22 PHE B CA 1
ATOM 977 C C . PHE B 1 22 ? -0.335 9.727 -9.109 1 91.19 22 PHE B C 1
ATOM 979 O O . PHE B 1 22 ? 0.551 10.43 -8.609 1 91.19 22 PHE B O 1
ATOM 986 N N . ASN B 1 23 ? -1.318 10.188 -9.883 1 92.69 23 ASN B N 1
ATOM 987 C CA . ASN B 1 23 ? -1.337 11.594 -10.281 1 92.69 23 ASN B CA 1
ATOM 988 C C . ASN B 1 23 ? -1.554 12.516 -9.086 1 92.69 23 ASN B C 1
ATOM 990 O O . ASN B 1 23 ? -1.346 13.727 -9.18 1 92.69 23 ASN B O 1
ATOM 994 N N . ASP B 1 24 ? -1.886 11.984 -7.934 1 94.75 24 ASP B N 1
ATOM 995 C CA . ASP B 1 24 ? -2.229 12.781 -6.762 1 94.75 24 ASP B CA 1
ATOM 996 C C . ASP B 1 24 ? -1.105 12.75 -5.727 1 94.75 24 ASP B C 1
ATOM 998 O O . ASP B 1 24 ? -1.271 13.234 -4.605 1 94.75 24 ASP B O 1
ATOM 1002 N N . HIS B 1 25 ? -0.036 12.227 -6.078 1 91.44 25 HIS B N 1
ATOM 1003 C CA . HIS B 1 25 ? 1.056 12 -5.141 1 91.44 25 HIS B CA 1
ATOM 1004 C C . HIS B 1 25 ? 1.513 13.305 -4.496 1 91.44 25 HIS B C 1
ATOM 1006 O O . HIS B 1 25 ? 1.733 13.359 -3.283 1 91.44 25 HIS B O 1
ATOM 1012 N N . ALA B 1 26 ? 1.662 14.344 -5.262 1 92.81 26 ALA B N 1
ATOM 1013 C CA . ALA B 1 26 ? 2.113 15.625 -4.719 1 92.81 26 ALA B CA 1
ATOM 1014 C C . ALA B 1 26 ? 1.06 16.234 -3.799 1 92.81 26 ALA B C 1
ATOM 1016 O O . ALA B 1 26 ? 1.386 16.75 -2.725 1 92.81 26 ALA B O 1
ATOM 1017 N N . LYS B 1 27 ? -0.121 16.156 -4.188 1 94.12 27 LYS B N 1
ATOM 1018 C CA . LYS B 1 27 ? -1.216 16.688 -3.385 1 94.12 27 LYS B CA 1
ATOM 1019 C C . LYS B 1 27 ? -1.356 15.93 -2.07 1 94.12 27 LYS B C 1
ATOM 1021 O O . LYS B 1 27 ? -1.609 16.531 -1.023 1 94.12 27 LYS B O 1
ATOM 1026 N N . LEU B 1 28 ? -1.194 14.672 -2.133 1 92.44 28 LEU B N 1
ATOM 1027 C CA . LEU B 1 28 ? -1.305 13.867 -0.921 1 92.44 28 LEU B CA 1
ATOM 1028 C C . LEU B 1 28 ? -0.168 14.18 0.046 1 92.44 28 LEU B C 1
ATOM 1030 O O . LEU B 1 28 ? -0.38 14.242 1.259 1 92.44 28 LEU B O 1
ATOM 1034 N N . ARG B 1 29 ? 0.952 14.359 -0.52 1 91.62 29 ARG B N 1
ATOM 1035 C CA . ARG B 1 29 ? 2.084 14.734 0.322 1 91.62 29 ARG B CA 1
ATOM 1036 C C . ARG B 1 29 ? 1.818 16.062 1.042 1 91.62 29 ARG B C 1
ATOM 1038 O O . ARG B 1 29 ? 2.113 16.188 2.23 1 91.62 29 ARG B O 1
ATOM 1045 N N . ALA B 1 30 ? 1.336 17 0.292 1 94.06 30 ALA B N 1
ATOM 1046 C CA . ALA B 1 30 ? 0.972 18.281 0.897 1 94.06 30 ALA B CA 1
ATOM 1047 C C . ALA B 1 30 ? -0.077 18.094 1.989 1 94.06 30 ALA B C 1
ATOM 1049 O O . ALA B 1 30 ? 0.014 18.703 3.059 1 94.06 30 ALA B O 1
ATOM 1050 N N . LEU B 1 31 ? -1.012 17.234 1.793 1 94.12 31 LEU B N 1
ATOM 1051 C CA . LEU B 1 31 ? -2.062 16.938 2.76 1 94.12 31 LEU B CA 1
ATOM 1052 C C . LEU B 1 31 ? -1.48 16.312 4.02 1 94.12 31 LEU B C 1
ATOM 1054 O O . LEU B 1 31 ? -1.832 16.703 5.137 1 94.12 31 LEU B O 1
ATOM 1058 N N . ILE B 1 32 ? -0.612 15.398 3.848 1 94 32 ILE B N 1
ATOM 1059 C CA . ILE B 1 32 ? 0.019 14.727 4.977 1 94 32 ILE B CA 1
ATOM 1060 C C . ILE B 1 32 ? 0.776 15.742 5.828 1 94 32 ILE B C 1
ATOM 1062 O O . ILE B 1 32 ? 0.698 15.711 7.059 1 94 32 ILE B O 1
ATOM 1066 N N . ARG B 1 33 ? 1.449 16.594 5.141 1 94.06 33 ARG B N 1
ATOM 1067 C CA . ARG B 1 33 ? 2.178 17.641 5.863 1 94.06 33 ARG B CA 1
ATOM 1068 C C . ARG B 1 33 ? 1.231 18.5 6.699 1 94.06 33 ARG B C 1
ATOM 1070 O O . ARG B 1 33 ? 1.528 18.812 7.852 1 94.06 33 ARG B O 1
ATOM 1077 N N . GLU B 1 34 ? 0.153 18.859 6.117 1 94 34 GLU B N 1
ATOM 1078 C CA . GLU B 1 34 ? -0.844 19.656 6.828 1 94 34 GLU B CA 1
ATOM 1079 C C . GLU B 1 34 ? -1.407 18.891 8.023 1 94 34 GLU B C 1
ATOM 1081 O O . GLU B 1 34 ? -1.594 19.453 9.102 1 94 34 GLU B O 1
ATOM 1086 N N . MET B 1 35 ? -1.654 17.656 7.875 1 93.12 35 MET B N 1
ATOM 1087 C CA . MET B 1 35 ? -2.188 16.812 8.938 1 93.12 35 MET B CA 1
ATOM 1088 C C . MET B 1 35 ? -1.191 16.688 10.086 1 93.12 35 MET B C 1
ATOM 1090 O O . MET B 1 35 ? -1.584 16.641 11.25 1 93.12 35 MET B O 1
ATOM 1094 N N . LEU B 1 36 ? 0.028 16.609 9.734 1 93.38 36 LEU B N 1
ATOM 1095 C CA . LEU B 1 36 ? 1.079 16.5 10.742 1 93.38 36 LEU B CA 1
ATOM 1096 C C . LEU B 1 36 ? 1.185 17.781 11.562 1 93.38 36 LEU B C 1
ATOM 1098 O O . LEU B 1 36 ? 1.558 17.734 12.742 1 93.38 36 LEU B O 1
ATOM 1102 N N . GLN B 1 37 ? 0.833 18.875 10.938 1 92.25 37 GLN B N 1
ATOM 1103 C CA . GLN B 1 37 ? 0.964 20.172 11.594 1 92.25 37 GLN B CA 1
ATOM 1104 C C . GLN B 1 37 ? -0.218 20.438 12.523 1 92.25 37 GLN B C 1
ATOM 1106 O O . GLN B 1 37 ? -0.114 21.234 13.453 1 92.25 37 GLN B O 1
ATOM 1111 N N . ASN B 1 38 ? -1.308 19.781 12.234 1 89.62 38 ASN B N 1
ATOM 1112 C CA . ASN B 1 38 ? -2.484 19.984 13.07 1 89.62 38 ASN B CA 1
ATOM 1113 C C . ASN B 1 38 ? -2.291 19.375 14.461 1 89.62 38 ASN B C 1
ATOM 1115 O O . ASN B 1 38 ? -1.476 18.469 14.641 1 89.62 38 ASN B O 1
ATOM 1119 N N . LYS B 1 39 ? -3.031 19.797 15.492 1 88 39 LYS B N 1
ATOM 1120 C CA . LYS B 1 39 ? -2.803 19.406 16.875 1 88 39 LYS B CA 1
ATOM 1121 C C . LYS B 1 39 ? -3.537 18.109 17.219 1 88 39 LYS B C 1
ATOM 1123 O O . LYS B 1 39 ? -3.129 17.375 18.125 1 88 39 LYS B O 1
ATOM 1128 N N . ALA B 1 40 ? -4.527 17.859 16.5 1 92.81 40 ALA B N 1
ATOM 1129 C CA . ALA B 1 40 ? -5.363 16.703 16.844 1 92.81 40 ALA B CA 1
ATOM 1130 C C . ALA B 1 40 ? -4.598 15.398 16.656 1 92.81 40 ALA B C 1
ATOM 1132 O O . ALA B 1 40 ? -3.85 15.242 15.695 1 92.81 40 ALA B O 1
ATOM 1133 N N . LYS B 1 41 ? -4.738 14.516 17.531 1 94.75 41 LYS B N 1
ATOM 1134 C CA . LYS B 1 41 ? -4.086 13.211 17.453 1 94.75 41 LYS B CA 1
ATOM 1135 C C . LYS B 1 41 ? -4.812 12.289 16.469 1 94.75 41 LYS B C 1
ATOM 1137 O O . LYS B 1 41 ? -4.18 11.477 15.797 1 94.75 41 LYS B O 1
ATOM 1142 N N . ARG B 1 42 ? -6.051 12.547 16.438 1 96.81 42 ARG B N 1
ATOM 1143 C CA . ARG B 1 42 ? -6.875 11.727 15.547 1 96.81 42 ARG B CA 1
ATOM 1144 C C . ARG B 1 42 ? -7.109 12.422 14.211 1 96.81 42 ARG B C 1
ATOM 1146 O O . ARG B 1 42 ? -7.746 13.477 14.156 1 96.81 42 ARG B O 1
ATOM 1153 N N . GLN B 1 43 ? -6.543 11.828 13.156 1 97.12 43 GLN B N 1
ATOM 1154 C CA . GLN B 1 43 ? -6.691 12.336 11.797 1 97.12 43 GLN B CA 1
ATOM 1155 C C . GLN B 1 43 ? -7.617 11.445 10.969 1 97.12 43 GLN B C 1
ATOM 1157 O O . GLN B 1 43 ? -7.277 10.297 10.68 1 97.12 43 GLN B O 1
ATOM 1162 N N . VAL B 1 44 ? -8.781 12.047 10.539 1 97.44 44 VAL B N 1
ATOM 1163 C CA . VAL B 1 44 ? -9.797 11.25 9.859 1 97.44 44 VAL B CA 1
ATOM 1164 C C . VAL B 1 44 ? -9.852 11.641 8.383 1 97.44 44 VAL B C 1
ATOM 1166 O O . VAL B 1 44 ? -10.039 12.812 8.047 1 97.44 44 VAL B O 1
ATOM 1169 N N . LEU B 1 45 ? -9.57 10.633 7.531 1 97.81 45 LEU B N 1
ATOM 1170 C CA . LEU B 1 45 ? -9.836 10.797 6.105 1 97.81 45 LEU B CA 1
ATOM 1171 C C . LEU B 1 45 ? -11.242 10.305 5.754 1 97.81 45 LEU B C 1
ATOM 1173 O O . LEU B 1 45 ? -11.508 9.102 5.785 1 97.81 45 LEU B O 1
ATOM 1177 N N . ASP B 1 46 ? -12.078 11.289 5.496 1 97.94 46 ASP B N 1
ATOM 1178 C CA . ASP B 1 46 ? -13.422 10.961 5.031 1 97.94 46 ASP B CA 1
ATOM 1179 C C . ASP B 1 46 ? -13.422 10.609 3.547 1 97.94 46 ASP B C 1
ATOM 1181 O O . ASP B 1 46 ? -13.148 11.461 2.701 1 97.94 46 ASP B O 1
ATOM 1185 N N . LEU B 1 47 ? -13.797 9.328 3.186 1 98.06 47 LEU B N 1
ATOM 1186 C CA . LEU B 1 47 ? -13.711 8.812 1.822 1 98.06 47 LEU B CA 1
ATOM 1187 C C . LEU B 1 47 ? -15.094 8.719 1.188 1 98.06 47 LEU B C 1
ATOM 1189 O O . LEU B 1 47 ? -15.266 8.047 0.169 1 98.06 47 LEU B O 1
ATOM 1193 N N . SER B 1 48 ? -16.078 9.406 1.773 1 97.31 48 SER B N 1
ATOM 1194 C CA . SER B 1 48 ? -17.469 9.289 1.341 1 97.31 48 SER B CA 1
ATOM 1195 C C . SER B 1 48 ? -17.641 9.805 -0.081 1 97.31 48 SER B C 1
ATOM 1197 O O . SER B 1 48 ? -18.547 9.367 -0.8 1 97.31 48 SER B O 1
ATOM 1199 N N . THR B 1 49 ? -16.781 10.711 -0.487 1 97.06 49 THR B N 1
ATOM 1200 C CA . THR B 1 49 ? -16.953 11.32 -1.802 1 97.06 49 THR B CA 1
ATOM 1201 C C . THR B 1 49 ? -15.789 10.945 -2.719 1 97.06 49 THR B C 1
ATOM 1203 O O . THR B 1 49 ? -15.633 11.516 -3.801 1 97.06 49 THR B O 1
ATOM 1206 N N . LEU B 1 50 ? -14.914 10.062 -2.227 1 97.75 50 LEU B N 1
ATOM 1207 C CA . LEU B 1 50 ? -13.867 9.523 -3.088 1 97.75 50 LEU B CA 1
ATOM 1208 C C . LEU B 1 50 ? -14.43 8.453 -4.023 1 97.75 50 LEU B C 1
ATOM 1210 O O . LEU B 1 50 ? -15.078 7.508 -3.572 1 97.75 50 LEU B O 1
ATOM 1214 N N . GLU B 1 51 ? -14.148 8.539 -5.277 1 97.69 51 GLU B N 1
ATOM 1215 C CA . GLU B 1 51 ? -14.812 7.715 -6.281 1 97.69 51 GLU B CA 1
ATOM 1216 C C . GLU B 1 51 ? -13.93 6.547 -6.711 1 97.69 51 GLU B C 1
ATOM 1218 O O . GLU B 1 51 ? -14.43 5.516 -7.164 1 97.69 51 GLU B O 1
ATOM 1223 N N . PHE B 1 52 ? -12.672 6.828 -6.617 1 97.62 52 PHE B N 1
ATOM 1224 C CA . PHE B 1 52 ? -11.773 5.824 -7.172 1 97.62 52 PHE B CA 1
ATOM 1225 C C . PHE B 1 52 ? -10.43 5.844 -6.449 1 97.62 52 PHE B C 1
ATOM 1227 O O . PHE B 1 52 ? -9.938 6.906 -6.074 1 97.62 52 PHE B O 1
ATOM 1234 N N . VAL B 1 53 ? -9.805 4.582 -6.207 1 97.06 53 VAL B N 1
ATOM 1235 C CA . VAL B 1 53 ? -8.453 4.406 -5.691 1 97.06 53 VAL B CA 1
ATOM 1236 C C . VAL B 1 53 ? -7.777 3.23 -6.391 1 97.06 53 VAL B C 1
ATOM 1238 O O . VAL B 1 53 ? -8.406 2.197 -6.625 1 97.06 53 VAL B O 1
ATOM 1241 N N . ASP B 1 54 ? -6.562 3.4 -6.828 1 94.5 54 ASP B N 1
ATOM 1242 C CA . ASP B 1 54 ? -5.801 2.303 -7.418 1 94.5 54 ASP B CA 1
ATOM 1243 C C . ASP B 1 54 ? -4.652 1.877 -6.5 1 94.5 54 ASP B C 1
ATOM 1245 O O . ASP B 1 54 ? -4.66 2.182 -5.309 1 94.5 54 ASP B O 1
ATOM 1249 N N . SER B 1 55 ? -3.795 1.116 -7.008 1 93.31 55 SER B N 1
ATOM 1250 C CA . SER B 1 55 ? -2.684 0.625 -6.199 1 93.31 55 SER B CA 1
ATOM 1251 C C . SER B 1 55 ? -1.833 1.776 -5.672 1 93.31 55 SER B C 1
ATOM 1253 O O . SER B 1 55 ? -1.328 1.717 -4.551 1 93.31 55 SER B O 1
ATOM 1255 N N . ALA B 1 56 ? -1.604 2.789 -6.512 1 94.19 56 ALA B N 1
ATOM 1256 C CA . ALA B 1 56 ? -0.863 3.959 -6.043 1 94.19 56 ALA B CA 1
ATOM 1257 C C . ALA B 1 56 ? -1.557 4.602 -4.844 1 94.19 56 ALA B C 1
ATOM 1259 O O . ALA B 1 56 ? -0.902 4.98 -3.871 1 94.19 56 ALA B O 1
ATOM 1260 N N . GLY B 1 57 ? -2.881 4.695 -4.938 1 96.31 57 GLY B N 1
ATOM 1261 C CA . GLY B 1 57 ? -3.658 5.238 -3.834 1 96.31 57 GLY B CA 1
ATOM 1262 C C . GLY B 1 57 ? -3.502 4.445 -2.549 1 96.31 57 GLY B C 1
ATOM 1263 O O . GLY B 1 57 ? -3.344 5.027 -1.473 1 96.31 57 GLY B O 1
ATOM 1264 N N . ILE B 1 58 ? -3.486 3.207 -2.682 1 95.56 58 ILE B N 1
ATOM 1265 C CA . ILE B 1 58 ? -3.295 2.33 -1.531 1 95.56 58 ILE B CA 1
ATOM 1266 C C . ILE B 1 58 ? -1.926 2.592 -0.905 1 95.56 58 ILE B C 1
ATOM 1268 O O . ILE B 1 58 ? -1.817 2.77 0.311 1 95.56 58 ILE B O 1
ATOM 1272 N N . GLY B 1 59 ? -0.945 2.537 -1.717 1 95.56 59 GLY B N 1
ATOM 1273 C CA . GLY B 1 59 ? 0.396 2.832 -1.236 1 95.56 59 GLY B CA 1
ATOM 1274 C C . GLY B 1 59 ? 0.502 4.18 -0.552 1 95.56 59 GLY B C 1
ATOM 1275 O O . GLY B 1 59 ? 1.171 4.312 0.475 1 95.56 59 GLY B O 1
ATOM 1276 N N . MET B 1 60 ? -0.167 5.152 -1.067 1 94.75 60 MET B N 1
ATOM 1277 C CA . MET B 1 60 ? -0.147 6.5 -0.509 1 94.75 60 MET B CA 1
ATOM 1278 C C . MET B 1 60 ? -0.847 6.539 0.845 1 94.75 60 MET B C 1
ATOM 1280 O O . MET B 1 60 ? -0.369 7.188 1.776 1 94.75 60 MET B O 1
ATOM 1284 N N . LEU B 1 61 ? -1.954 5.82 0.985 1 96.31 61 LEU B N 1
ATOM 1285 C CA . LEU B 1 61 ? -2.668 5.758 2.256 1 96.31 61 LEU B CA 1
ATOM 1286 C C . LEU B 1 61 ? -1.828 5.059 3.318 1 96.31 61 LEU B C 1
ATOM 1288 O O . LEU B 1 61 ? -1.845 5.449 4.488 1 96.31 61 LEU B O 1
ATOM 1292 N N . LEU B 1 62 ? -1.124 4.113 2.859 1 94.44 62 LEU B N 1
ATOM 1293 C CA . LEU B 1 62 ? -0.241 3.4 3.777 1 94.44 62 LEU B CA 1
ATOM 1294 C C . LEU B 1 62 ? 0.883 4.309 4.266 1 94.44 62 LEU B C 1
ATOM 1296 O O . LEU B 1 62 ? 1.217 4.309 5.453 1 94.44 62 LEU B O 1
ATOM 1300 N N . ILE B 1 63 ? 1.437 5.008 3.42 1 92.62 63 ILE B N 1
ATOM 1301 C CA . ILE B 1 63 ? 2.494 5.945 3.775 1 92.62 63 ILE B CA 1
ATOM 1302 C C . ILE B 1 63 ? 1.942 7.012 4.723 1 92.62 63 ILE B C 1
ATOM 1304 O O . ILE B 1 63 ? 2.584 7.359 5.715 1 92.62 63 ILE B O 1
ATOM 1308 N N . ALA B 1 64 ? 0.789 7.477 4.445 1 95.38 64 ALA B N 1
ATOM 1309 C CA . ALA B 1 64 ? 0.141 8.445 5.324 1 95.38 64 ALA B CA 1
ATOM 1310 C C . ALA B 1 64 ? -0.036 7.879 6.73 1 95.38 64 ALA B C 1
ATOM 1312 O O . ALA B 1 64 ? 0.233 8.562 7.723 1 95.38 64 ALA B O 1
ATOM 1313 N N . ARG B 1 65 ? -0.496 6.684 6.777 1 95.88 65 ARG B N 1
ATOM 1314 C CA . ARG B 1 65 ? -0.681 6.023 8.062 1 95.88 65 ARG B CA 1
ATOM 1315 C C . ARG B 1 65 ? 0.633 5.945 8.836 1 95.88 65 ARG B C 1
ATOM 1317 O O . ARG B 1 65 ? 0.675 6.238 10.031 1 95.88 65 ARG B O 1
ATOM 1324 N N . GLU B 1 66 ? 1.68 5.66 8.156 1 93.81 66 GLU B N 1
ATOM 1325 C CA . GLU B 1 66 ? 2.975 5.5 8.805 1 93.81 66 GLU B CA 1
ATOM 1326 C C . GLU B 1 66 ? 3.525 6.844 9.273 1 93.81 66 GLU B C 1
ATOM 1328 O O . GLU B 1 66 ? 4.086 6.945 10.367 1 93.81 66 GLU B O 1
ATOM 1333 N N . GLU B 1 67 ? 3.367 7.781 8.469 1 93.31 67 GLU B N 1
ATOM 1334 C CA . GLU B 1 67 ? 3.805 9.117 8.859 1 93.31 67 GLU B CA 1
ATOM 1335 C C . GLU B 1 67 ? 3.045 9.609 10.086 1 93.31 67 GLU B C 1
ATOM 1337 O O . GLU B 1 67 ? 3.633 10.227 10.984 1 93.31 67 GLU B O 1
ATOM 1342 N N . MET B 1 68 ? 1.787 9.383 10.133 1 95.62 68 MET B N 1
ATOM 1343 C CA . MET B 1 68 ? 0.989 9.766 11.297 1 95.62 68 MET B CA 1
ATOM 1344 C C . MET B 1 68 ? 1.45 9.016 12.539 1 95.62 68 MET B C 1
ATOM 1346 O O . MET B 1 68 ? 1.615 9.609 13.602 1 95.62 68 MET B O 1
ATOM 1350 N N . ALA B 1 69 ? 1.664 7.789 12.383 1 94.75 69 ALA B N 1
ATOM 1351 C CA . ALA B 1 69 ? 2.111 6.969 13.5 1 94.75 69 ALA B CA 1
ATOM 13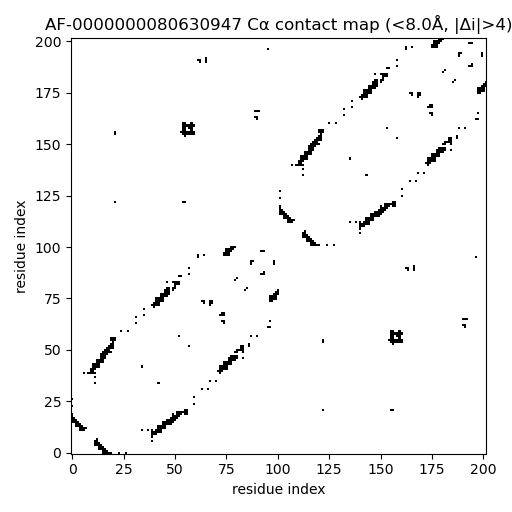52 C C . ALA B 1 69 ? 3.447 7.465 14.047 1 94.75 69 ALA B C 1
ATOM 1354 O O . ALA B 1 69 ? 3.645 7.527 15.266 1 94.75 69 ALA B O 1
ATOM 1355 N N . ASN B 1 70 ? 4.289 7.797 13.156 1 93.25 70 ASN B N 1
ATOM 1356 C CA . ASN B 1 70 ? 5.602 8.297 13.547 1 93.25 70 ASN B CA 1
ATOM 1357 C C . ASN B 1 70 ? 5.496 9.609 14.32 1 93.25 70 ASN B C 1
ATOM 1359 O O . ASN B 1 70 ? 6.402 9.961 15.078 1 93.25 70 ASN B O 1
ATOM 1363 N N . ALA B 1 71 ? 4.441 10.305 14.133 1 94.94 71 ALA B N 1
ATOM 1364 C CA . ALA B 1 71 ? 4.207 11.57 14.82 1 94.94 71 ALA B CA 1
ATOM 1365 C C . ALA B 1 71 ? 3.268 11.383 16.016 1 94.94 71 ALA B C 1
ATOM 1367 O O . ALA B 1 71 ? 2.711 12.352 16.531 1 94.94 71 ALA B O 1
ATOM 1368 N N . ASP B 1 72 ? 2.998 10.094 16.391 1 96.12 72 ASP B N 1
ATOM 1369 C CA . ASP B 1 72 ? 2.135 9.727 17.5 1 96.12 72 ASP B CA 1
ATOM 1370 C C . ASP B 1 72 ? 0.693 10.156 17.25 1 96.12 72 ASP B C 1
ATOM 1372 O O . ASP B 1 72 ? 0.009 10.625 18.172 1 96.12 72 ASP B O 1
ATOM 1376 N N . LYS B 1 73 ? 0.339 10.102 16.016 1 96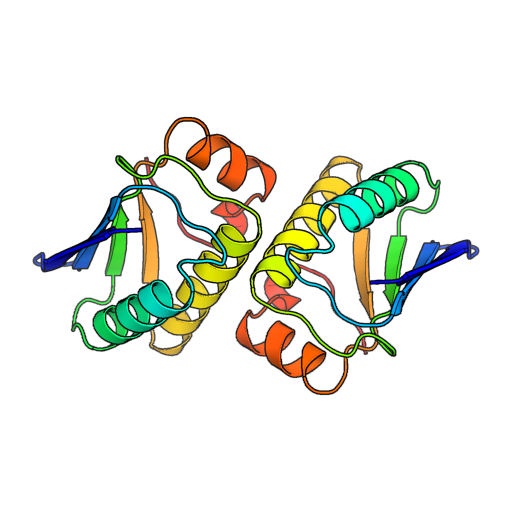.5 73 LYS B N 1
ATOM 1377 C CA . LYS B 1 73 ? -1.037 10.367 15.609 1 96.5 73 LYS B CA 1
ATOM 1378 C C . LYS B 1 73 ? -1.694 9.109 15.039 1 96.5 73 LYS B C 1
ATOM 1380 O O . LYS B 1 73 ? -1.007 8.156 14.68 1 96.5 73 LYS B O 1
ATOM 1385 N N . GLN B 1 74 ? -3.027 9.18 14.984 1 97.12 74 GLN B N 1
ATOM 1386 C CA . GLN B 1 74 ? -3.791 8.062 14.453 1 97.12 74 GLN B CA 1
ATOM 1387 C C . GLN B 1 74 ? -4.5 8.445 13.156 1 97.12 74 GLN B C 1
ATOM 1389 O O . GLN B 1 74 ? -5.184 9.469 13.102 1 97.12 74 GLN B O 1
ATOM 1394 N N . LEU B 1 75 ? -4.27 7.688 12.141 1 97.31 75 LEU B N 1
ATOM 1395 C CA . LEU B 1 75 ? -5.023 7.848 10.906 1 97.31 75 LEU B CA 1
ATOM 1396 C C . LEU B 1 75 ? -6.238 6.926 10.883 1 97.31 75 LEU B C 1
ATOM 1398 O O . LEU B 1 75 ? -6.129 5.738 11.195 1 97.31 75 LEU B O 1
ATOM 1402 N N . VAL B 1 76 ? -7.387 7.508 10.523 1 97.88 76 VAL B N 1
ATOM 1403 C CA . VAL B 1 76 ? -8.633 6.758 10.398 1 97.88 76 VAL B CA 1
ATOM 1404 C C . VAL B 1 76 ? -9.25 6.996 9.023 1 97.88 76 VAL B C 1
ATOM 1406 O O . VAL B 1 76 ? -9.32 8.133 8.555 1 97.88 76 VAL B O 1
ATOM 1409 N N . LEU B 1 77 ? -9.547 5.91 8.375 1 98.25 77 LEU B N 1
ATOM 1410 C CA . LEU B 1 77 ? -10.328 6 7.145 1 98.25 77 LEU B CA 1
ATOM 1411 C C . LEU B 1 77 ? -11.812 5.793 7.43 1 98.25 77 LEU B C 1
ATOM 1413 O O . LEU B 1 77 ? -12.195 4.824 8.086 1 98.25 77 LEU B O 1
ATOM 1417 N N . ARG B 1 78 ? -12.555 6.797 6.93 1 97.88 78 ARG B N 1
ATOM 1418 C CA . ARG B 1 78 ? -13.977 6.738 7.273 1 97.88 78 ARG B CA 1
ATOM 1419 C C . ARG B 1 78 ? -14.844 6.785 6.02 1 97.88 78 ARG B C 1
ATOM 1421 O O . ARG B 1 78 ? -14.531 7.504 5.07 1 97.88 78 ARG B O 1
ATOM 1428 N N . SER B 1 79 ? -15.938 6.008 5.969 1 98 79 SER B N 1
ATOM 1429 C CA . SER B 1 79 ? -17.062 6.098 5.047 1 98 79 SER B CA 1
ATOM 1430 C C . SER B 1 79 ? -16.641 5.785 3.617 1 98 79 SER B C 1
ATOM 1432 O O . SER B 1 79 ? -17.047 6.461 2.676 1 98 79 SER B O 1
ATOM 1434 N N . ALA B 1 80 ? -15.672 4.793 3.477 1 97.12 80 ALA B N 1
ATOM 1435 C CA . ALA B 1 80 ? -15.375 4.316 2.127 1 97.12 80 ALA B CA 1
ATOM 1436 C C . ALA B 1 80 ? -16.609 3.656 1.501 1 97.12 80 ALA B C 1
ATOM 1438 O O . ALA B 1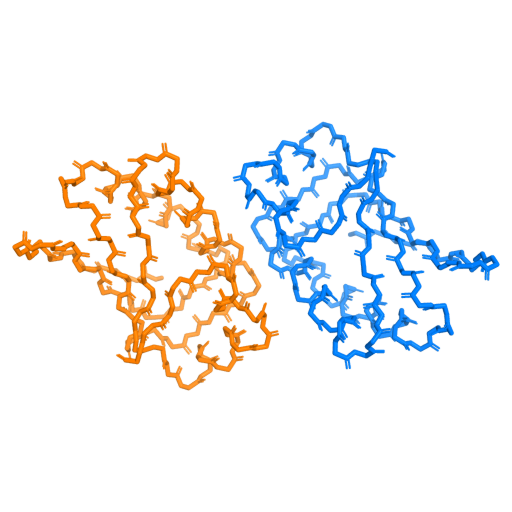 80 ? -17.359 2.957 2.184 1 97.12 80 ALA B O 1
ATOM 1439 N N . ALA B 1 81 ? -16.812 3.891 0.223 1 96.38 81 ALA B N 1
ATOM 1440 C CA . ALA B 1 81 ? -17.969 3.326 -0.463 1 96.38 81 ALA B CA 1
ATOM 1441 C C . ALA B 1 81 ? -17.609 2.906 -1.886 1 96.38 81 ALA B C 1
ATOM 1443 O O . ALA B 1 81 ? -16.531 3.246 -2.391 1 96.38 81 ALA B O 1
ATOM 1444 N N . GLY B 1 82 ? -18.5 2.014 -2.471 1 96.81 82 GLY B N 1
ATOM 1445 C CA . GLY B 1 82 ? -18.359 1.655 -3.873 1 96.81 82 GLY B CA 1
ATOM 1446 C C . GLY B 1 82 ? -17.031 1.013 -4.191 1 96.81 82 GLY B C 1
ATOM 1447 O O . GLY B 1 82 ? -16.625 0.055 -3.531 1 96.81 82 GLY B O 1
ATOM 1448 N N . GLN B 1 83 ? -16.406 1.536 -5.219 1 97.5 83 GLN B N 1
ATOM 1449 C CA . GLN B 1 83 ? -15.156 0.996 -5.723 1 97.5 83 GLN B CA 1
ATOM 1450 C C . GLN B 1 83 ? -14.039 1.151 -4.695 1 97.5 83 GLN B C 1
ATOM 1452 O O . GLN B 1 83 ? -13.219 0.247 -4.523 1 97.5 83 GLN B O 1
ATOM 1457 N N . VAL B 1 84 ? -14.078 2.207 -3.943 1 97.69 84 VAL B N 1
ATOM 1458 C CA . VAL B 1 84 ? -13.047 2.504 -2.955 1 97.69 84 VAL B CA 1
ATOM 1459 C C . VAL B 1 84 ? -13.117 1.488 -1.817 1 97.69 84 VAL B C 1
ATOM 1461 O O . VAL B 1 84 ? -12.094 0.924 -1.419 1 97.69 84 VAL B O 1
ATOM 1464 N N . LYS B 1 85 ? -14.289 1.201 -1.35 1 96.81 85 LYS B N 1
ATOM 1465 C CA . LYS B 1 85 ? -14.469 0.211 -0.291 1 96.81 85 LYS B CA 1
ATOM 1466 C C . LYS B 1 85 ? -14 -1.168 -0.744 1 96.81 85 LYS B C 1
ATOM 1468 O O . LYS B 1 85 ? -13.336 -1.884 0.011 1 96.81 85 LYS B O 1
ATOM 1473 N N . ARG B 1 86 ? -14.32 -1.511 -1.912 1 95.12 86 ARG B N 1
ATOM 1474 C CA . ARG B 1 86 ? -13.93 -2.811 -2.449 1 95.12 86 ARG B CA 1
ATOM 1475 C C . ARG B 1 86 ? -12.406 -2.945 -2.498 1 95.12 86 ARG B C 1
ATOM 1477 O O . ARG B 1 86 ? -11.859 -3.977 -2.102 1 95.12 86 ARG B O 1
ATOM 1484 N N . VAL B 1 87 ? -11.766 -1.895 -2.922 1 94.75 87 VAL B N 1
ATOM 1485 C CA . VAL B 1 87 ? -10.32 -1.943 -3.07 1 94.75 87 VAL B CA 1
ATOM 1486 C C . VAL B 1 87 ? -9.664 -2.031 -1.694 1 94.75 87 VAL B C 1
ATOM 1488 O O . VAL B 1 87 ? -8.734 -2.82 -1.49 1 94.75 87 VAL B O 1
ATOM 1491 N N . LEU B 1 88 ? -10.148 -1.284 -0.757 1 95.44 88 LEU B N 1
ATOM 1492 C CA . LEU B 1 88 ? -9.594 -1.311 0.594 1 95.44 88 LEU B CA 1
ATOM 1493 C C . LEU B 1 88 ? -9.789 -2.684 1.231 1 95.44 88 LEU B C 1
ATOM 1495 O O . LEU B 1 88 ? -8.93 -3.141 1.994 1 95.44 88 LEU B O 1
ATOM 1499 N N . THR B 1 89 ? -10.891 -3.324 0.879 1 93 89 THR B N 1
ATOM 1500 C CA . THR B 1 89 ? -11.188 -4.648 1.408 1 93 89 THR B CA 1
ATOM 1501 C C . THR B 1 89 ? -10.258 -5.695 0.809 1 93 89 THR B C 1
ATOM 1503 O O . THR B 1 89 ? -9.68 -6.512 1.534 1 93 89 THR B O 1
ATOM 1506 N N . VAL B 1 90 ? -10.094 -5.633 -0.448 1 89.75 90 VAL B N 1
ATOM 1507 C CA . VAL B 1 90 ? -9.227 -6.586 -1.139 1 89.75 90 VAL B CA 1
ATOM 1508 C C . VAL B 1 90 ? -7.793 -6.449 -0.627 1 89.75 90 VAL B C 1
ATOM 1510 O O . VAL B 1 90 ? -7.117 -7.449 -0.38 1 89.75 90 VAL B O 1
ATOM 1513 N N . ALA B 1 91 ? -7.324 -5.223 -0.49 1 91.44 91 ALA B N 1
ATOM 1514 C CA . ALA B 1 91 ? -5.969 -4.961 -0.017 1 91.44 91 ALA B CA 1
ATOM 1515 C C . ALA B 1 91 ? -5.836 -5.266 1.473 1 91.44 91 ALA B C 1
ATOM 1517 O O . ALA B 1 91 ? -4.727 -5.312 2.01 1 91.44 91 ALA B O 1
ATOM 1518 N N . GLN B 1 92 ? -7.031 -5.441 2.217 1 91.69 92 GLN B N 1
ATOM 1519 C CA . GLN B 1 92 ? -7.102 -5.699 3.652 1 91.69 92 GLN B CA 1
ATOM 1520 C C . GLN B 1 92 ? -6.43 -4.578 4.445 1 91.69 92 GLN B C 1
ATOM 1522 O O . GLN B 1 92 ? -5.699 -4.844 5.402 1 91.69 92 GLN B O 1
ATOM 1527 N N . LEU B 1 93 ? -6.645 -3.441 3.977 1 93.25 93 LEU B N 1
ATOM 1528 C CA . LEU B 1 93 ? -6.043 -2.273 4.609 1 93.25 93 LEU B CA 1
ATOM 1529 C C . LEU B 1 93 ? -6.523 -2.123 6.047 1 93.25 93 LEU B C 1
ATOM 1531 O O . LEU B 1 93 ? -5.867 -1.476 6.863 1 93.25 93 LEU B O 1
ATOM 1535 N N . ASN B 1 94 ? -7.664 -2.715 6.367 1 91.5 94 ASN B N 1
ATOM 1536 C CA . ASN B 1 94 ? -8.227 -2.658 7.715 1 91.5 94 ASN B CA 1
ATOM 1537 C C . ASN B 1 94 ? -7.324 -3.354 8.727 1 91.5 94 ASN B C 1
ATOM 1539 O O . ASN B 1 94 ? -7.469 -3.156 9.938 1 91.5 94 ASN B O 1
ATOM 1543 N N . LYS B 1 95 ? -6.445 -4.125 8.258 1 88.5 95 LYS B N 1
ATOM 1544 C CA . LYS B 1 95 ? -5.5 -4.797 9.148 1 88.5 95 LYS B CA 1
ATOM 1545 C C . LYS B 1 95 ? -4.352 -3.871 9.531 1 88.5 95 LYS B C 1
ATOM 1547 O O . LYS B 1 95 ? -3.609 -4.152 10.477 1 88.5 95 LYS B O 1
ATOM 1552 N N . ILE B 1 96 ? -4.234 -2.754 8.844 1 89.25 96 ILE B N 1
ATOM 1553 C CA . ILE B 1 96 ? -3.092 -1.867 9.016 1 89.25 96 ILE B CA 1
ATOM 1554 C C . ILE B 1 96 ? -3.57 -0.486 9.461 1 89.25 96 ILE B C 1
ATOM 1556 O O . ILE B 1 96 ? -2.949 0.152 10.312 1 89.25 96 ILE B O 1
ATOM 1560 N N . VAL B 1 97 ? -4.668 -0.084 8.836 1 94.38 97 VAL B N 1
ATOM 1561 C CA . VAL B 1 97 ? -5.23 1.238 9.102 1 94.38 97 VAL B CA 1
ATOM 1562 C C . VAL B 1 97 ? -6.633 1.099 9.688 1 94.38 97 VAL B C 1
ATOM 1564 O O . VAL B 1 97 ? -7.414 0.249 9.25 1 94.38 97 VAL B O 1
ATOM 1567 N N . THR B 1 98 ? -6.926 1.922 10.688 1 96.06 98 THR B N 1
ATOM 1568 C CA . THR B 1 98 ? -8.273 1.91 11.234 1 96.06 98 THR B CA 1
ATOM 1569 C C . THR B 1 98 ? -9.289 2.365 10.195 1 96.06 98 THR B C 1
ATOM 1571 O O . THR B 1 98 ? -9.148 3.439 9.609 1 96.06 98 THR B O 1
ATOM 1574 N N . ILE B 1 99 ? -10.242 1.527 9.945 1 96 99 ILE B N 1
ATOM 1575 C CA . ILE B 1 99 ? -11.297 1.861 9 1 96 99 ILE B CA 1
ATOM 1576 C C . ILE B 1 99 ? -12.648 1.853 9.711 1 96 99 ILE B C 1
ATOM 1578 O O . ILE B 1 99 ? -12.977 0.902 10.43 1 96 99 ILE B O 1
ATOM 1582 N N . GLU B 1 100 ? -13.312 2.938 9.57 1 93.88 100 GLU B N 1
ATOM 1583 C CA . GLU B 1 100 ? -14.633 3.109 10.172 1 93.88 100 GLU B CA 1
ATOM 1584 C C . GLU B 1 100 ? -15.703 3.344 9.109 1 93.88 100 GLU B C 1
ATOM 1586 O O . GLU B 1 100 ? -15.406 3.881 8.039 1 93.88 100 GLU B O 1
ATOM 1591 N N . ASP B 1 101 ? -16.906 2.895 9.375 1 87.38 101 ASP B N 1
ATOM 1592 C CA . ASP B 1 101 ? -18.016 3.141 8.469 1 87.38 101 ASP B CA 1
ATOM 1593 C C . ASP B 1 101 ? -18.484 4.59 8.562 1 87.38 101 ASP B C 1
ATOM 1595 O O . ASP B 1 101 ? -18.359 5.227 9.609 1 87.38 101 ASP B O 1
#

Nearest PDB structures (foldseek):
  1vc1-assembly1_B  TM=9.497E-01  e=3.566E-09  Thermotoga maritima
  1th8-assembly1_B  TM=8.582E-01  e=2.376E-09  Geobacillus stearothermophilus
  6m36-assembly1_H  TM=8.874E-01  e=2.215E-08  Bacillus subtilis subsp. subtilis str. 168
  1til-assembly1_B  TM=8.585E-01  e=1.205E-08  Geobacillus stearothermophilus
  3zxn-assembly1_A  TM=7.868E-01  e=1.459E-03  Moorella thermoacetica ATCC 39073

InterPro domains:
  IPR002645 STAS domain [PF13466] (7-97)
  IPR002645 STAS domain [PS50801] (1-101)
  IPR003658 Anti-sigma factor antagonist [TIGR00377] (4-101)
  IPR036513 STAS domain superfamily [G3DSA:3.30.750.24] (1-101)
  IPR036513 STAS domain superfamily [SSF52091] (1-99)

Radius of gyration: 17.13 Å; Cα contacts (8 Å, |Δi|>4): 408; chains: 2; bounding box: 37×48×35 Å

pLDDT: mean 94.45, std 3.02, range [81.25, 98.25]

Foldseek 3Di:
DDWDWDDDDQEIEIEDAEEQDPVCLVVLVVVLVVRLPDDHQEYEYECQHYDYYDPRRVVSVLVSQVSSVVSNHAYEYENHDDHRVVVCVVVVCVVPHHYYD/DDWDWDDDDQEIEIEDAEEQDPVCLVVLVVVLVVRLPDDHQEYEYECQHYDYYDPRRVVSVLVSQVSSVVSNHAYEYENHDDHRVVVCVVVVCVVPHHYYD

Solvent-accessible surface area (backbone atoms only — not comparable to full-atom values): 10088 Å² total; per-residue (Å²): 94,50,72,47,80,43,81,49,93,72,27,31,40,31,39,36,32,44,43,38,37,68,91,29,51,67,60,50,52,54,48,49,53,53,54,67,70,46,84,46,43,35,37,34,40,33,26,68,55,29,60,37,56,45,42,21,26,47,19,47,52,41,35,47,39,36,55,29,44,76,69,74,28,43,48,33,41,27,32,58,40,74,61,30,34,52,49,42,55,63,43,44,41,64,82,79,38,51,67,43,116,92,50,73,47,80,42,82,50,95,72,28,32,40,31,41,36,31,45,43,37,37,67,91,29,50,68,59,48,49,54,48,47,52,53,56,68,70,44,85,46,43,35,37,33,40,32,27,68,55,29,59,38,56,46,42,21,26,48,19,47,52,43,36,47,39,35,54,30,45,75,69,72,26,44,46,32,40,27,34,58,40,73,61,31,34,51,48,43,56,62,44,44,41,65,81,80,39,51,68,44,116

Secondary structure (DSSP, 8-state):
-EEEEEE-SSEEEEEEEEEESGGGHHHHHHHHHHHHHSS-SEEEEEEEEEEEE-HHHHHHHHHHHHHHHHTT-EEEEE---HHHHHHHHHTTGGGTSEEE-/-EEEEEE-SSEEEEEEEEEESGGGHHHHHHHHHHHHHSS-SEEEEEEEEEEEE-HHHHHHHHHHHHHHHHTT-EEEEE---HHHHHHHHHTTGGGTSEEE-

Sequence (202 aa):
MDYGIEDKEQETLVRLRGRLTFNDHAKLRALIREMLQNKAKRQVLDLSTLEFVDSAGIGMLLIAREEMANADKQLVLRSAAGQVKRVLTVAQLNKIVTIEDMDYGIEDKEQETLVRLRGRLTFNDHAKLRALIREMLQNKAKRQVLDLSTLEFVDSAGIGMLLIAREEMANADKQLVLRSAAGQVKRVLTVAQLNKIVTIED